Protein AF-A0AAV2ASC8-F1 (afdb_monomer_lite)

Foldseek 3Di:
DCPLVPDDPVLLQVLLVVQPVDGDPPDDSVVSVVSQVPGPPNDPVVSNVSSVVSVVVVVVVVVVVVVVVVVVVVVVVVVVVVVVVVVVVVVVVVVVVVVVVVVVVVVVVCPDDDPPPPDDDDDDDDDPDDDPDPPVVVVVVVCLVPDPVNVVPDDDPDDPDDDDDDPPPDDDDDDDDDDDDDDDDDDDDDDDDDDDDDDDDDDDDDDDDDDDDDDDDDDDDDDDDDDDDDDDDDD

Structure (mmCIF, N/CA/C/O backbone):
data_AF-A0AAV2ASC8-F1
#
_entry.id   AF-A0AAV2ASC8-F1
#
loop_
_atom_site.group_PDB
_atom_site.id
_atom_site.type_symbol
_atom_site.label_atom_id
_atom_site.label_alt_id
_atom_site.label_comp_id
_atom_site.label_asym_id
_atom_site.label_entity_id
_atom_site.label_seq_id
_atom_site.pdbx_PDB_ins_code
_atom_site.Cartn_x
_atom_site.Cartn_y
_atom_site.Cartn_z
_atom_site.occupancy
_atom_site.B_iso_or_equiv
_atom_site.auth_seq_id
_atom_site.auth_comp_id
_atom_site.auth_asym_id
_atom_site.auth_atom_id
_atom_site.pdbx_PDB_model_num
ATOM 1 N N . MET A 1 1 ? -15.780 0.301 36.389 1.00 59.78 1 MET A N 1
ATOM 2 C CA . MET A 1 1 ? -15.608 -0.335 35.063 1.00 59.78 1 MET A CA 1
ATOM 3 C C . MET A 1 1 ? -14.970 0.643 34.076 1.00 59.78 1 MET A C 1
ATOM 5 O O . MET A 1 1 ? -15.677 1.370 33.390 1.00 59.78 1 MET A O 1
ATOM 9 N N . ALA A 1 2 ? -13.636 0.741 34.050 1.00 73.81 2 ALA A N 1
ATOM 10 C CA . ALA A 1 2 ? -12.928 1.762 33.261 1.00 73.81 2 ALA A CA 1
ATOM 11 C C . ALA A 1 2 ? -12.687 1.370 31.786 1.00 73.81 2 ALA A C 1
ATOM 13 O O . ALA A 1 2 ? -12.528 2.253 30.944 1.00 73.81 2 ALA A O 1
ATOM 14 N N . PHE A 1 3 ? -12.674 0.072 31.458 1.00 84.62 3 PHE A N 1
ATOM 15 C CA . PHE A 1 3 ? -12.220 -0.413 30.147 1.00 84.62 3 PHE A CA 1
ATOM 16 C C . PHE A 1 3 ? -13.245 -0.177 29.023 1.00 84.62 3 PHE A C 1
ATOM 18 O O . PHE A 1 3 ? -12.888 0.414 28.008 1.00 84.62 3 PHE A O 1
ATOM 25 N N . LEU A 1 4 ? -14.539 -0.449 29.253 1.00 86.56 4 LEU A N 1
ATOM 26 C CA . LEU A 1 4 ? -15.620 -0.117 28.303 1.00 86.56 4 LEU A CA 1
ATOM 27 C C . LEU A 1 4 ? -15.710 1.393 28.004 1.00 86.56 4 LEU A C 1
ATOM 29 O O . LEU A 1 4 ? -16.316 1.819 27.022 1.00 86.56 4 LEU A O 1
ATOM 33 N N . GLY A 1 5 ? -15.146 2.239 28.872 1.00 85.50 5 GLY A N 1
ATOM 34 C CA . GLY A 1 5 ? -15.090 3.689 28.699 1.00 85.50 5 GLY A CA 1
ATOM 35 C C . GLY A 1 5 ? -14.264 4.140 27.492 1.00 85.50 5 GLY A C 1
ATOM 36 O O . GLY A 1 5 ? -14.612 5.152 26.891 1.00 85.50 5 GLY A O 1
ATOM 37 N N . ARG A 1 6 ? -13.207 3.394 27.143 1.00 88.25 6 ARG A N 1
ATOM 38 C CA . ARG A 1 6 ? -12.214 3.769 26.118 1.00 88.25 6 ARG A CA 1
ATOM 39 C C . ARG A 1 6 ? -12.449 3.099 24.760 1.00 88.25 6 ARG A C 1
ATOM 41 O O . ARG A 1 6 ? -11.879 3.536 23.766 1.00 88.25 6 ARG A O 1
ATOM 48 N N . SER A 1 7 ? -13.274 2.058 24.720 1.00 89.50 7 SER A N 1
ATOM 49 C CA . SER A 1 7 ? -13.564 1.276 23.517 1.00 89.50 7 SER A CA 1
ATOM 50 C C . SER A 1 7 ? -14.381 2.066 22.492 1.00 89.50 7 SER A C 1
ATOM 52 O O . SER A 1 7 ? -15.256 2.861 22.854 1.00 89.50 7 SER A O 1
ATOM 54 N N . LYS A 1 8 ? -14.135 1.828 21.198 1.00 92.12 8 LYS A N 1
ATOM 55 C CA . LYS A 1 8 ? -14.919 2.449 20.119 1.00 92.12 8 LYS A CA 1
ATOM 56 C C . LYS A 1 8 ? -16.306 1.802 20.031 1.00 92.12 8 LYS A C 1
ATOM 58 O O . LYS A 1 8 ? -16.504 0.668 20.457 1.00 92.12 8 LYS A O 1
ATOM 63 N N . LYS A 1 9 ? -17.272 2.518 19.437 1.00 91.94 9 LYS A N 1
ATOM 64 C CA . LYS A 1 9 ? -18.652 2.021 19.259 1.00 91.94 9 LYS A CA 1
ATOM 65 C C . LYS A 1 9 ? -18.684 0.678 18.520 1.00 91.94 9 LYS A C 1
ATOM 67 O O . LYS A 1 9 ? -19.443 -0.186 18.924 1.00 91.94 9 LYS A O 1
ATOM 72 N N . VAL A 1 10 ? -17.860 0.527 17.480 1.00 90.56 10 VAL A N 1
ATOM 73 C CA . VAL A 1 10 ? -17.776 -0.701 16.670 1.00 90.56 10 VAL A CA 1
ATOM 74 C C . VAL A 1 10 ? -17.336 -1.890 17.528 1.00 90.56 10 VAL A C 1
ATOM 76 O O . VAL A 1 10 ? -17.996 -2.917 17.520 1.00 90.56 10 VAL A O 1
ATOM 79 N N . ASP A 1 11 ? -16.305 -1.704 18.356 1.00 92.56 11 ASP A N 1
ATOM 80 C CA . ASP A 1 11 ? -15.755 -2.766 19.211 1.00 92.56 11 ASP A CA 1
ATOM 81 C C . ASP A 1 11 ? -16.766 -3.188 20.291 1.00 92.56 11 ASP A C 1
ATOM 83 O O . ASP A 1 11 ? -16.940 -4.368 20.567 1.00 92.56 11 ASP A O 1
ATOM 87 N N . LEU A 1 12 ? -17.492 -2.221 20.867 1.00 91.31 12 LEU A N 1
ATOM 88 C CA . LEU A 1 12 ? -18.576 -2.491 21.820 1.00 91.31 12 LEU A CA 1
ATOM 89 C C . LEU A 1 12 ? -19.794 -3.150 21.171 1.00 91.31 12 LEU A C 1
ATOM 91 O O . LEU A 1 12 ? -20.559 -3.811 21.865 1.00 91.31 12 LEU A O 1
ATOM 95 N N . GLN A 1 13 ? -20.007 -2.917 19.878 1.00 91.88 13 GLN A N 1
ATOM 96 C CA . GLN A 1 13 ? -21.097 -3.531 19.141 1.00 91.88 13 GLN A CA 1
ATOM 97 C C . GLN A 1 13 ? -20.790 -5.008 18.883 1.00 91.88 13 GLN A C 1
ATOM 99 O O . GLN A 1 13 ? -21.611 -5.834 19.255 1.00 91.88 13 GLN A O 1
ATOM 104 N N . CYS A 1 14 ? -19.593 -5.331 18.382 1.00 91.06 14 CYS A N 1
ATOM 105 C CA . CYS A 1 14 ? -19.134 -6.716 18.239 1.00 91.06 14 CYS A CA 1
ATOM 106 C C . CYS A 1 14 ? -19.129 -7.444 19.588 1.00 91.06 14 CYS A C 1
ATOM 108 O O . CYS A 1 14 ? -19.665 -8.535 19.706 1.00 91.06 14 CYS A O 1
ATOM 110 N N . LEU A 1 15 ? -18.626 -6.799 20.646 1.00 90.62 15 LEU A N 1
ATOM 111 C CA . LEU A 1 15 ? -18.631 -7.386 21.987 1.00 90.62 15 LEU A CA 1
ATOM 112 C C . LEU A 1 15 ? -20.051 -7.688 22.490 1.00 90.62 15 LEU A C 1
ATOM 114 O O . LEU A 1 15 ? -20.283 -8.694 23.150 1.00 90.62 15 LEU A O 1
ATOM 118 N N . ALA A 1 16 ? -21.007 -6.802 22.211 1.00 89.88 16 ALA A N 1
ATOM 119 C CA . ALA A 1 16 ? -22.391 -7.029 22.588 1.00 89.88 16 ALA A CA 1
ATOM 120 C C . ALA A 1 16 ? -23.054 -8.108 21.716 1.00 89.88 16 ALA A C 1
ATOM 122 O O . ALA A 1 16 ? -23.915 -8.802 22.233 1.00 89.88 16 ALA A O 1
ATOM 123 N N . GLU A 1 17 ? -22.679 -8.240 20.439 1.00 89.81 17 GLU A N 1
ATOM 124 C CA . GLU A 1 17 ? -23.168 -9.291 19.531 1.00 89.81 17 GLU A CA 1
ATOM 125 C C . GLU A 1 17 ? -22.722 -10.683 20.006 1.00 89.81 17 GLU A C 1
ATOM 127 O O . GLU A 1 17 ? -23.531 -11.605 19.998 1.00 89.81 17 GLU A O 1
ATOM 132 N N . GLU A 1 18 ? -21.490 -10.805 20.509 1.00 87.25 18 GLU A N 1
ATOM 133 C CA . GLU A 1 18 ? -20.951 -12.052 21.075 1.00 87.25 18 GLU A CA 1
ATOM 134 C C . GLU A 1 18 ? -21.572 -12.418 22.438 1.00 87.25 18 GLU A C 1
ATOM 136 O O . GLU A 1 18 ? -21.769 -13.590 22.738 1.00 87.25 18 GLU A O 1
ATOM 141 N N . LEU A 1 19 ? -21.894 -11.425 23.280 1.00 84.62 19 LEU A N 1
ATOM 142 C CA . LEU A 1 19 ? -22.408 -11.654 24.643 1.00 84.62 19 LEU A CA 1
ATOM 143 C C . LEU A 1 19 ? -23.940 -11.648 24.754 1.00 84.62 19 LEU A C 1
ATOM 145 O O . LEU A 1 19 ? -24.490 -12.112 25.754 1.00 84.62 19 LEU A O 1
ATOM 149 N N . VAL A 1 20 ? -24.640 -10.999 23.818 1.00 76.69 20 VAL A N 1
ATOM 150 C CA . VAL A 1 20 ? -26.082 -10.730 23.894 1.00 76.69 20 VAL A CA 1
ATOM 151 C C . VAL A 1 20 ? -26.698 -10.748 22.493 1.00 76.69 20 VAL A C 1
ATOM 153 O O . VAL A 1 20 ? -26.551 -9.819 21.709 1.00 76.69 20 VAL A O 1
ATOM 156 N N . GLU A 1 21 ? -27.554 -11.727 22.226 1.00 69.44 21 GLU A N 1
ATOM 157 C CA . GLU A 1 21 ? -28.158 -12.001 20.907 1.00 69.44 21 GLU A CA 1
ATOM 158 C C . GLU A 1 21 ? -29.124 -10.910 20.363 1.00 69.44 21 GLU A C 1
ATOM 160 O O . GLU A 1 21 ? -29.746 -11.068 19.317 1.00 69.44 21 GLU A O 1
ATOM 165 N N . THR A 1 22 ? -29.285 -9.771 21.053 1.00 73.56 22 THR A N 1
ATOM 166 C CA . THR A 1 22 ? -30.244 -8.701 20.696 1.00 73.56 22 THR A CA 1
ATOM 167 C C . THR A 1 22 ? -29.584 -7.335 20.471 1.00 73.56 22 THR A C 1
ATOM 169 O O . THR A 1 22 ? -30.037 -6.316 21.009 1.00 73.56 22 THR A O 1
ATOM 172 N N . VAL A 1 23 ? -28.506 -7.269 19.692 1.00 79.50 23 VAL A N 1
ATOM 173 C CA . VAL A 1 23 ? -27.862 -5.992 19.335 1.00 79.50 23 VAL A CA 1
ATOM 174 C C . VAL A 1 23 ? -28.415 -5.443 18.025 1.00 79.50 23 VAL A C 1
ATOM 176 O O . VAL A 1 23 ? -28.487 -6.139 17.019 1.00 79.50 23 VAL A O 1
ATOM 179 N N . THR A 1 24 ? -28.796 -4.164 18.026 1.00 81.44 24 THR A N 1
ATOM 180 C CA . THR A 1 24 ? -29.108 -3.422 16.797 1.00 81.44 24 THR A CA 1
ATOM 181 C C . THR A 1 24 ? -28.010 -2.395 16.510 1.00 81.44 24 THR A C 1
ATOM 183 O O . THR A 1 24 ? -27.463 -1.768 17.420 1.00 81.44 24 THR A O 1
ATOM 186 N N . LYS A 1 25 ? -27.680 -2.190 15.228 1.00 83.19 25 LYS A N 1
ATOM 187 C CA . LYS A 1 25 ? -26.568 -1.323 14.773 1.00 83.19 25 LYS A CA 1
ATOM 188 C C . LYS A 1 25 ? -26.697 0.146 15.221 1.00 83.19 25 LYS A C 1
ATOM 190 O O . LYS A 1 25 ? -25.709 0.873 15.395 1.00 83.19 25 LYS A O 1
ATOM 195 N N . ASP A 1 26 ? -27.927 0.573 15.483 1.00 85.50 26 ASP A N 1
ATOM 196 C CA . ASP A 1 26 ? -28.264 1.950 15.845 1.00 85.50 26 ASP A CA 1
ATOM 197 C C . ASP A 1 26 ? -28.226 2.213 17.358 1.00 85.50 26 ASP A C 1
ATOM 199 O O . ASP A 1 26 ? -28.389 3.358 17.788 1.00 85.50 26 ASP A O 1
ATOM 203 N N . MET A 1 27 ? -27.956 1.192 18.182 1.00 87.19 27 MET A N 1
ATOM 204 C CA . MET A 1 27 ? -27.865 1.360 19.632 1.00 87.19 27 MET A CA 1
ATOM 205 C C . MET A 1 27 ? -26.798 2.384 20.018 1.00 87.19 27 MET A C 1
ATOM 207 O O . MET A 1 27 ? -25.704 2.463 19.444 1.00 87.19 27 MET A O 1
ATOM 211 N N . LYS A 1 28 ? -27.115 3.194 21.031 1.00 91.75 28 LYS A N 1
ATOM 212 C CA . LYS A 1 28 ? -26.156 4.142 21.596 1.00 91.75 28 LYS A CA 1
ATOM 213 C C . LYS A 1 28 ? -25.123 3.379 22.417 1.00 91.75 28 LYS A C 1
ATOM 215 O O . LYS A 1 28 ? -25.427 2.372 23.048 1.00 91.75 28 LYS A O 1
ATOM 220 N N . VAL A 1 29 ? -23.913 3.928 22.498 1.00 90.88 29 VAL A N 1
ATOM 221 C CA . VAL A 1 29 ? -22.805 3.375 23.300 1.00 90.88 29 VAL A CA 1
ATOM 222 C C . VAL A 1 29 ? -23.217 3.112 24.755 1.00 90.88 29 VAL A C 1
ATOM 224 O O . VAL A 1 29 ? -22.779 2.140 25.359 1.00 90.88 29 VAL A O 1
ATOM 227 N N . VAL A 1 30 ? -24.076 3.964 25.321 1.00 90.50 30 VAL A N 1
ATOM 228 C CA . VAL A 1 30 ? -24.596 3.796 26.686 1.00 90.50 30 VAL A CA 1
ATOM 229 C C . VAL A 1 30 ? -25.494 2.562 26.802 1.00 90.50 30 VAL A C 1
ATOM 231 O O . VAL A 1 30 ? -25.386 1.827 27.780 1.00 90.50 30 VAL A O 1
ATOM 234 N N . ASP A 1 31 ? -26.347 2.318 25.809 1.00 89.81 31 ASP A N 1
ATOM 235 C CA . ASP A 1 31 ? -27.285 1.194 25.814 1.00 89.81 31 ASP A CA 1
ATOM 236 C C . ASP A 1 31 ? -26.552 -0.130 25.571 1.00 89.81 31 ASP A C 1
ATOM 238 O O . ASP A 1 31 ? -26.833 -1.112 26.255 1.00 89.81 31 ASP A O 1
ATOM 242 N N . LEU A 1 32 ? -25.533 -0.129 24.700 1.00 89.94 32 LEU A N 1
ATOM 243 C CA . LEU A 1 32 ? -24.623 -1.265 24.505 1.00 89.94 32 LEU A CA 1
ATOM 244 C C . LEU A 1 32 ? -23.921 -1.647 25.814 1.00 89.94 32 LEU A C 1
ATOM 246 O O . LEU A 1 32 ? -23.955 -2.802 26.227 1.00 89.94 32 LEU A O 1
ATOM 250 N N . LYS A 1 33 ? -23.361 -0.665 26.531 1.00 89.88 33 LYS A N 1
ATOM 251 C CA . LYS A 1 33 ? -22.713 -0.897 27.834 1.00 89.88 33 LYS A CA 1
ATOM 252 C C . LYS A 1 33 ? -23.673 -1.478 28.865 1.00 89.88 33 LYS A C 1
ATOM 254 O O . LYS A 1 33 ? -23.293 -2.381 29.600 1.00 89.88 33 LYS A O 1
ATOM 259 N N . LYS A 1 34 ? -24.907 -0.968 28.924 1.00 90.12 34 LYS A N 1
ATOM 260 C CA . LYS A 1 34 ? -25.935 -1.492 29.833 1.00 90.12 34 LYS A CA 1
ATOM 261 C C . LYS A 1 34 ? -26.303 -2.936 29.504 1.00 90.12 34 LYS A C 1
ATOM 263 O O . LYS A 1 34 ? -26.473 -3.715 30.430 1.00 90.12 34 LYS A O 1
ATOM 268 N N . LYS A 1 35 ? -26.405 -3.289 28.219 1.00 89.25 35 LYS A N 1
ATOM 269 C CA . LYS A 1 35 ? -26.677 -4.667 27.791 1.00 89.25 35 LYS A CA 1
ATOM 270 C C . LYS A 1 35 ? -25.546 -5.622 28.152 1.00 89.25 35 LYS A C 1
ATOM 272 O O . LYS A 1 35 ? -25.826 -6.666 28.719 1.00 89.25 35 LYS A O 1
ATOM 277 N N . ILE A 1 36 ? -24.298 -5.226 27.906 1.00 88.81 36 ILE A N 1
ATOM 278 C CA . ILE A 1 36 ? -23.115 -6.022 28.265 1.00 88.81 36 ILE A CA 1
ATOM 279 C C . ILE A 1 36 ? -23.086 -6.285 29.777 1.00 88.81 36 ILE A C 1
ATOM 281 O O . ILE A 1 36 ? -22.958 -7.425 30.201 1.00 88.81 36 ILE A O 1
ATOM 285 N N . LEU A 1 37 ? -23.278 -5.242 30.592 1.00 88.38 37 LEU A N 1
ATOM 286 C CA . LEU A 1 37 ? -23.293 -5.360 32.057 1.00 88.38 37 LEU A CA 1
ATOM 287 C C . LEU A 1 37 ? -24.522 -6.101 32.605 1.00 88.38 37 LEU A C 1
ATOM 289 O O . LEU A 1 37 ? -24.501 -6.556 33.743 1.00 88.38 37 LEU A O 1
ATOM 293 N N . GLY A 1 38 ? -25.607 -6.152 31.833 1.00 85.31 38 GLY A N 1
ATOM 294 C CA . GLY A 1 38 ? -26.838 -6.851 32.188 1.00 85.31 38 GLY A CA 1
ATOM 295 C C . GLY A 1 38 ? -26.873 -8.311 31.736 1.00 85.31 38 GLY A C 1
ATOM 296 O O . GLY A 1 38 ? -27.864 -8.981 32.019 1.00 85.31 38 GLY A O 1
ATOM 297 N N . SER A 1 39 ? -25.844 -8.791 31.025 1.00 85.06 39 SER A N 1
ATOM 298 C CA . SER A 1 39 ? -25.750 -10.191 30.608 1.00 85.06 39 SER A CA 1
ATOM 299 C C . SER A 1 39 ? -25.451 -11.090 31.807 1.00 85.06 39 SER A C 1
ATOM 301 O O . SER A 1 39 ? -24.660 -10.739 32.683 1.00 85.06 39 SER A O 1
ATOM 303 N N . THR A 1 40 ? -26.074 -12.266 31.843 1.00 83.56 40 THR A N 1
ATOM 304 C CA . THR A 1 40 ? -25.826 -13.287 32.872 1.00 83.56 40 THR A CA 1
ATOM 305 C C . THR A 1 40 ? -24.435 -13.907 32.763 1.00 83.56 40 THR A C 1
ATOM 307 O O . THR A 1 40 ? -23.949 -14.464 33.739 1.00 83.56 40 THR A O 1
ATOM 310 N N . GLU A 1 41 ? -23.798 -13.786 31.598 1.00 80.69 41 GLU A N 1
ATOM 311 C CA . GLU A 1 41 ? -22.460 -14.312 31.290 1.00 80.69 41 GLU A CA 1
ATOM 312 C C . GLU A 1 41 ? -21.359 -13.253 31.465 1.00 80.69 41 GLU A C 1
ATOM 314 O O . GLU A 1 41 ? -20.225 -13.428 31.025 1.00 80.69 41 GLU A O 1
ATOM 319 N N . TYR A 1 42 ? -21.679 -12.116 32.089 1.00 84.62 42 TYR A N 1
ATOM 320 C CA . TYR A 1 42 ? -20.707 -11.054 32.307 1.00 84.62 42 TYR A CA 1
ATOM 321 C C . TYR A 1 42 ? -19.673 -11.452 33.372 1.00 84.62 42 TYR A C 1
ATOM 323 O O . TYR A 1 42 ? -19.951 -11.434 34.572 1.00 84.62 42 TYR A O 1
ATOM 331 N N . GLU A 1 43 ? -18.448 -11.717 32.927 1.00 89.06 43 GLU A N 1
ATOM 332 C CA . GLU A 1 43 ? -17.259 -11.856 33.768 1.00 89.06 43 GLU A CA 1
ATOM 333 C C . GLU A 1 43 ? -16.201 -10.826 33.339 1.00 89.06 43 GLU A C 1
ATOM 335 O O . GLU A 1 43 ? -15.887 -10.698 32.157 1.00 89.06 43 GLU A O 1
ATOM 340 N N . GLU A 1 44 ? -15.667 -10.039 34.284 1.00 88.19 44 GLU A N 1
ATOM 341 C CA . GLU A 1 44 ? -14.801 -8.890 33.959 1.00 88.19 44 GLU A CA 1
ATOM 342 C C . GLU A 1 44 ? -13.555 -9.276 33.151 1.00 88.19 44 GLU A C 1
ATOM 344 O O . GLU A 1 44 ? -13.176 -8.543 32.236 1.00 88.19 44 GLU A O 1
ATOM 349 N N . GLU A 1 45 ? -12.920 -10.400 33.489 1.00 90.38 45 GLU A N 1
ATOM 350 C CA . GLU A 1 45 ? -11.709 -10.883 32.818 1.00 90.38 45 GLU A CA 1
ATOM 351 C C . GLU A 1 45 ? -12.033 -11.402 31.416 1.00 90.38 45 GLU A C 1
ATOM 353 O O . GLU A 1 45 ? -11.432 -10.940 30.447 1.00 90.38 45 GLU A O 1
ATOM 358 N N . PHE A 1 46 ? -13.070 -12.233 31.292 1.00 90.38 46 PHE A N 1
ATOM 359 C CA . PHE A 1 46 ? -13.541 -12.757 30.011 1.00 90.38 46 PHE A CA 1
ATOM 360 C C . PHE A 1 46 ? -13.928 -11.642 29.030 1.00 90.38 46 PHE A C 1
ATOM 362 O O . PHE A 1 46 ? -13.470 -11.610 27.890 1.00 90.38 46 PHE A O 1
ATOM 369 N N . VAL A 1 47 ? -14.722 -10.664 29.477 1.00 90.81 47 VAL A N 1
ATOM 370 C CA . VAL A 1 47 ? -15.173 -9.549 28.627 1.00 90.81 47 VAL A CA 1
ATOM 371 C C . VAL A 1 47 ? -14.002 -8.650 28.220 1.00 90.81 47 VAL A C 1
ATOM 373 O O . VAL A 1 47 ? -14.003 -8.077 27.128 1.00 90.81 47 VAL A O 1
ATOM 376 N N . LYS A 1 48 ? -12.994 -8.508 29.086 1.00 91.69 48 LYS A N 1
ATOM 377 C CA . LYS A 1 48 ? -11.783 -7.747 28.778 1.00 91.69 48 LYS A CA 1
ATOM 378 C C . LYS A 1 48 ? -10.919 -8.464 27.738 1.00 91.69 48 LYS A C 1
ATOM 380 O O . LYS A 1 48 ? -10.480 -7.798 26.804 1.00 91.69 48 LYS A O 1
ATOM 385 N N . GLU A 1 49 ? -10.717 -9.773 27.872 1.00 93.12 49 GLU A N 1
ATOM 386 C CA . GLU A 1 49 ? -9.985 -10.592 26.895 1.00 93.12 49 GLU A CA 1
ATOM 387 C C . GLU A 1 49 ? -10.698 -10.623 25.540 1.00 93.12 49 GLU A C 1
ATOM 389 O O . GLU A 1 49 ? -10.078 -10.372 24.508 1.00 93.12 49 GLU A O 1
ATOM 394 N N . LEU A 1 50 ? -12.018 -10.822 25.538 1.00 92.75 50 LEU A N 1
ATOM 395 C CA . LEU A 1 50 ? -12.825 -10.820 24.318 1.00 92.75 50 LEU A CA 1
ATOM 396 C C . LEU A 1 50 ? -12.747 -9.471 23.592 1.00 92.75 50 LEU A C 1
ATOM 398 O O . LEU A 1 50 ? -12.554 -9.410 22.378 1.00 92.75 50 LEU A O 1
ATOM 402 N N . LEU A 1 51 ? -12.827 -8.366 24.337 1.00 93.06 51 LEU A N 1
ATOM 403 C CA . LEU A 1 51 ? -12.660 -7.029 23.776 1.00 93.06 51 LEU A CA 1
ATOM 404 C C . LEU A 1 51 ? -11.246 -6.805 23.218 1.00 93.06 51 LEU A C 1
ATOM 406 O O . LEU A 1 51 ? -11.100 -6.129 22.200 1.00 93.06 51 LEU A O 1
ATOM 410 N N . GLU A 1 52 ? -10.212 -7.331 23.872 1.00 94.06 52 GLU A N 1
ATOM 411 C CA . GLU A 1 52 ? -8.830 -7.234 23.398 1.00 94.06 52 GLU A CA 1
ATOM 412 C C . GLU A 1 52 ? -8.635 -7.992 22.077 1.00 94.06 52 GLU A C 1
ATOM 414 O O . GLU A 1 52 ? -8.043 -7.441 21.149 1.00 94.06 52 GLU A O 1
ATOM 419 N N . ILE A 1 53 ? -9.222 -9.186 21.943 1.00 94.88 53 ILE A N 1
ATOM 420 C CA . ILE A 1 53 ? -9.230 -9.961 20.693 1.00 94.88 53 ILE A CA 1
ATOM 421 C C . ILE A 1 53 ? -9.912 -9.172 19.567 1.00 94.88 53 ILE A C 1
ATOM 423 O O . ILE A 1 53 ? -9.308 -8.981 18.513 1.00 94.88 53 ILE A O 1
ATOM 427 N N . ILE A 1 54 ? -11.114 -8.635 19.807 1.00 94.25 54 ILE A N 1
ATOM 428 C CA . ILE A 1 54 ? -11.869 -7.845 18.814 1.00 94.25 54 ILE A CA 1
ATOM 429 C C . ILE A 1 54 ? -11.071 -6.613 18.361 1.00 94.25 54 ILE A C 1
ATOM 431 O O . ILE A 1 54 ? -11.021 -6.279 17.173 1.00 94.25 54 ILE A O 1
ATOM 435 N N . VAL A 1 55 ? -10.443 -5.906 19.307 1.00 94.75 55 VAL A N 1
ATOM 436 C CA . VAL A 1 55 ? -9.632 -4.723 18.994 1.00 94.75 55 VAL A CA 1
ATOM 437 C C . VAL A 1 55 ? -8.411 -5.109 18.162 1.00 94.75 55 VAL A C 1
ATOM 439 O O . VAL A 1 55 ? -8.154 -4.445 17.153 1.00 94.75 55 VAL A O 1
ATOM 442 N N . ASN A 1 56 ? -7.700 -6.172 18.547 1.00 95.44 56 ASN A N 1
ATOM 443 C CA . ASN A 1 56 ? -6.521 -6.658 17.834 1.00 95.44 56 ASN A CA 1
ATOM 444 C C . ASN A 1 56 ? -6.872 -7.113 16.415 1.00 95.44 56 ASN A C 1
ATOM 446 O O . ASN A 1 56 ? -6.232 -6.666 15.467 1.00 95.44 56 ASN A O 1
ATOM 450 N N . GLU A 1 57 ? -7.925 -7.912 16.243 1.00 95.38 57 GLU A N 1
ATOM 451 C CA . GLU A 1 57 ? -8.364 -8.395 14.930 1.00 95.38 57 GLU A CA 1
ATOM 452 C C . GLU A 1 57 ? -8.699 -7.237 13.984 1.00 95.38 57 GLU A C 1
ATOM 454 O O . GLU A 1 57 ? -8.248 -7.202 12.836 1.00 95.38 57 GLU A O 1
ATOM 459 N N . ARG A 1 58 ? -9.423 -6.227 14.476 1.00 94.44 58 ARG A N 1
ATOM 460 C CA . ARG A 1 58 ? -9.731 -5.035 13.683 1.00 94.44 58 ARG A CA 1
ATOM 461 C C . ARG A 1 58 ? -8.471 -4.252 13.311 1.00 94.44 58 ARG A C 1
ATOM 463 O O . ARG A 1 58 ? -8.372 -3.737 12.198 1.00 94.44 58 ARG A O 1
ATOM 470 N N . GLU A 1 59 ? -7.532 -4.089 14.239 1.00 94.12 59 GLU A N 1
ATOM 471 C CA . GLU A 1 59 ? -6.275 -3.389 13.959 1.00 94.12 59 GLU A CA 1
ATOM 472 C C . GLU A 1 59 ? -5.401 -4.145 12.959 1.00 94.12 59 GLU A C 1
ATOM 474 O O . GLU A 1 59 ? -4.799 -3.523 12.082 1.00 94.12 59 GLU A O 1
ATOM 479 N N . GLU A 1 60 ? -5.354 -5.470 13.051 1.00 95.75 60 GLU A N 1
ATOM 480 C CA . GLU A 1 60 ? -4.679 -6.314 12.074 1.00 95.75 60 GLU A CA 1
ATOM 481 C C . GLU A 1 60 ? -5.344 -6.250 10.702 1.00 95.75 60 GLU A C 1
ATOM 483 O O . GLU A 1 60 ? -4.638 -6.144 9.702 1.00 95.75 60 GLU A O 1
ATOM 488 N N . GLU A 1 61 ? -6.674 -6.240 10.631 1.00 95.50 61 GLU A N 1
ATOM 489 C CA . GLU A 1 61 ? -7.381 -6.096 9.359 1.00 95.50 61 GLU A CA 1
ATOM 490 C C . GLU A 1 61 ? -7.084 -4.742 8.709 1.00 95.50 61 GLU A C 1
ATOM 492 O O . GLU A 1 61 ? -6.747 -4.681 7.529 1.00 95.50 61 GLU A O 1
ATOM 497 N N . ILE A 1 62 ? -7.092 -3.654 9.484 1.00 95.69 62 ILE A N 1
ATOM 498 C CA . ILE A 1 62 ? -6.696 -2.330 8.984 1.00 95.69 62 ILE A CA 1
ATOM 499 C C . ILE A 1 62 ? -5.244 -2.346 8.483 1.00 95.69 62 ILE A C 1
ATOM 501 O O . ILE A 1 62 ? -4.957 -1.790 7.423 1.00 95.69 62 ILE A O 1
ATOM 505 N N . LYS A 1 63 ? -4.320 -2.992 9.207 1.00 96.81 63 LYS A N 1
ATOM 506 C CA . LYS A 1 63 ? -2.921 -3.134 8.768 1.00 96.81 63 LYS A CA 1
ATOM 507 C C . LYS A 1 63 ? -2.816 -3.921 7.462 1.00 96.81 63 LYS A C 1
ATOM 509 O O . LYS A 1 63 ? -2.130 -3.458 6.556 1.00 96.81 63 LYS A O 1
ATOM 514 N N . ARG A 1 64 ? -3.521 -5.052 7.337 1.00 95.81 64 ARG A N 1
ATOM 515 C CA . ARG A 1 64 ? -3.560 -5.867 6.111 1.00 95.81 64 ARG A CA 1
ATOM 516 C C . ARG A 1 64 ? -4.101 -5.075 4.924 1.00 95.81 64 ARG A C 1
ATOM 518 O O . ARG A 1 64 ? -3.501 -5.108 3.853 1.00 95.81 64 ARG A O 1
ATOM 525 N N . GLN A 1 65 ? -5.190 -4.331 5.117 1.00 94.94 65 GLN A N 1
ATOM 526 C CA . GLN A 1 65 ? -5.768 -3.474 4.078 1.00 94.94 65 GLN A CA 1
ATOM 527 C C . GLN A 1 65 ? -4.792 -2.378 3.646 1.00 94.94 65 GLN A C 1
ATOM 529 O O . GLN A 1 65 ? -4.568 -2.194 2.452 1.00 94.94 65 GLN A O 1
ATOM 534 N N . ASN A 1 66 ? -4.153 -1.697 4.601 1.00 96.88 66 ASN A N 1
ATOM 535 C CA . ASN A 1 66 ? -3.169 -0.658 4.304 1.00 96.88 66 ASN A CA 1
ATOM 536 C C . ASN A 1 66 ? -1.932 -1.214 3.584 1.00 96.88 66 ASN A C 1
ATOM 538 O O . ASN A 1 66 ? -1.424 -0.578 2.666 1.00 96.88 66 ASN A O 1
ATOM 542 N N . GLU A 1 67 ? -1.447 -2.397 3.970 1.00 96.88 67 GLU A N 1
ATOM 543 C CA . GLU A 1 67 ? -0.310 -3.042 3.309 1.00 96.88 67 GLU A CA 1
ATOM 544 C C . GLU A 1 67 ? -0.657 -3.459 1.876 1.00 96.88 67 GLU A C 1
ATOM 546 O O . GLU A 1 67 ? 0.129 -3.239 0.954 1.00 96.88 67 GLU A O 1
ATOM 551 N N . LEU A 1 68 ? -1.846 -4.030 1.667 1.00 97.06 68 LEU A N 1
ATOM 552 C CA . LEU A 1 68 ? -2.323 -4.394 0.337 1.00 97.06 68 LEU A CA 1
ATOM 553 C C . LEU A 1 68 ? -2.484 -3.159 -0.553 1.00 97.06 68 LEU A C 1
ATOM 555 O O . LEU A 1 68 ? -2.103 -3.191 -1.722 1.00 97.06 68 LEU A O 1
ATOM 559 N N . GLU A 1 69 ? -3.011 -2.071 0.002 1.00 96.88 69 GLU A N 1
ATOM 560 C CA . GLU A 1 69 ? -3.165 -0.809 -0.711 1.00 96.88 69 GLU A CA 1
ATOM 561 C C . GLU A 1 69 ? -1.814 -0.179 -1.058 1.00 96.88 69 GLU A C 1
ATOM 563 O O . GLU A 1 69 ? -1.594 0.214 -2.200 1.00 96.88 69 GLU A O 1
ATOM 568 N N . SER A 1 70 ? -0.862 -0.187 -0.123 1.00 97.25 70 SER A N 1
ATOM 569 C CA . SER A 1 70 ? 0.504 0.275 -0.377 1.00 97.25 70 SER A CA 1
ATOM 570 C C . SER A 1 70 ? 1.185 -0.544 -1.478 1.00 97.25 70 SER A C 1
ATOM 572 O O . SER A 1 70 ? 1.814 0.031 -2.362 1.00 97.25 70 SER A O 1
ATOM 574 N N . LYS A 1 71 ? 1.028 -1.875 -1.474 1.00 97.75 71 LYS A N 1
ATOM 575 C CA . LYS A 1 71 ? 1.562 -2.750 -2.534 1.00 97.75 71 LYS A CA 1
ATOM 576 C C . LYS A 1 71 ? 0.896 -2.492 -3.883 1.00 97.75 71 LYS A C 1
ATOM 578 O O . LYS A 1 71 ? 1.560 -2.555 -4.912 1.00 97.75 71 LYS A O 1
ATOM 583 N N . ARG A 1 72 ? -0.412 -2.213 -3.903 1.00 95.88 72 ARG A N 1
ATOM 584 C CA . ARG A 1 72 ? -1.121 -1.838 -5.136 1.00 95.88 72 ARG A CA 1
ATOM 585 C C . ARG A 1 72 ? -0.568 -0.542 -5.717 1.00 95.88 72 ARG A C 1
ATOM 587 O O . ARG A 1 72 ? -0.245 -0.523 -6.900 1.00 95.88 72 ARG A O 1
ATOM 594 N N . GLN A 1 73 ? -0.391 0.479 -4.884 1.00 96.81 73 GLN A N 1
ATOM 595 C CA . GLN A 1 73 ? 0.169 1.765 -5.302 1.00 96.81 73 GLN A CA 1
ATOM 596 C C . GLN A 1 73 ? 1.610 1.634 -5.805 1.00 96.81 73 GLN A C 1
ATOM 598 O O . GLN A 1 73 ? 1.958 2.214 -6.830 1.00 96.81 73 GLN A O 1
ATOM 603 N N . GLU A 1 74 ? 2.442 0.839 -5.130 1.00 97.31 74 GLU A N 1
ATOM 604 C CA . GLU A 1 74 ? 3.822 0.587 -5.559 1.00 97.31 74 GLU A CA 1
ATOM 605 C C . GLU A 1 74 ? 3.875 -0.130 -6.915 1.00 97.31 74 GLU A C 1
ATOM 607 O O . GLU A 1 74 ? 4.583 0.314 -7.818 1.00 97.31 74 GLU A O 1
ATOM 612 N N . ASN A 1 75 ? 3.070 -1.180 -7.099 1.00 97.44 75 ASN A N 1
ATOM 613 C CA . ASN A 1 75 ? 2.990 -1.904 -8.369 1.00 97.44 75 ASN A CA 1
ATOM 614 C C . ASN A 1 75 ? 2.473 -1.018 -9.509 1.00 97.44 75 ASN A C 1
ATOM 616 O O . ASN A 1 75 ? 2.959 -1.110 -10.637 1.00 97.44 75 ASN A O 1
ATOM 620 N N . GLU A 1 76 ? 1.482 -0.168 -9.235 1.00 97.88 76 GLU A N 1
ATOM 621 C CA . GLU A 1 76 ? 0.949 0.778 -10.213 1.00 97.88 76 GLU A CA 1
ATOM 622 C C . GLU A 1 76 ? 2.008 1.807 -10.625 1.00 97.88 76 GLU A C 1
ATOM 624 O O . GLU A 1 76 ? 2.203 2.051 -11.819 1.00 97.88 76 GLU A O 1
ATOM 629 N N . PHE A 1 77 ? 2.747 2.342 -9.652 1.00 98.19 77 PHE A N 1
ATOM 630 C CA . PHE A 1 77 ? 3.852 3.261 -9.896 1.00 98.19 77 PHE A CA 1
ATOM 631 C C . PHE A 1 77 ? 4.980 2.607 -10.703 1.00 98.19 77 PHE A C 1
ATOM 633 O O . PHE A 1 77 ? 5.473 3.187 -11.672 1.00 98.19 77 PHE A O 1
ATOM 640 N N . GLU A 1 78 ? 5.377 1.382 -10.353 1.00 97.62 78 GLU A N 1
ATOM 641 C CA . GLU A 1 78 ? 6.415 0.651 -11.081 1.00 97.62 78 GLU A CA 1
ATOM 642 C C . GLU A 1 78 ? 5.984 0.340 -12.521 1.00 97.62 78 GLU A C 1
ATOM 644 O O . GLU A 1 78 ? 6.781 0.442 -13.459 1.00 97.62 78 GLU A O 1
ATOM 649 N N . LEU A 1 79 ? 4.712 -0.007 -12.721 1.00 97.88 79 LEU A N 1
ATOM 650 C CA . LEU A 1 79 ? 4.163 -0.268 -14.044 1.00 97.88 79 LEU A CA 1
ATOM 651 C C . LEU A 1 79 ? 4.131 1.000 -14.904 1.00 97.88 79 LEU A C 1
ATOM 653 O O . LEU A 1 79 ? 4.499 0.936 -16.076 1.00 97.88 79 LEU A O 1
ATOM 657 N N . GLU A 1 80 ? 3.729 2.143 -14.344 1.00 97.62 80 GLU A N 1
ATOM 658 C CA . GLU A 1 80 ? 3.781 3.435 -15.038 1.00 97.62 80 GLU A CA 1
ATOM 659 C C . GLU A 1 80 ? 5.215 3.809 -15.414 1.00 97.62 80 GLU A C 1
ATOM 661 O O . GLU A 1 80 ? 5.476 4.180 -16.557 1.00 97.62 80 GLU A O 1
ATOM 666 N N . LYS A 1 81 ? 6.174 3.611 -14.506 1.00 98.12 81 LYS A N 1
ATOM 667 C CA . LYS A 1 81 ? 7.589 3.841 -14.803 1.00 98.12 81 LYS A CA 1
ATOM 668 C C . LYS A 1 81 ? 8.069 2.989 -15.983 1.00 98.12 81 LYS A C 1
ATOM 670 O O . LYS A 1 81 ? 8.681 3.517 -16.909 1.00 98.12 81 LYS A O 1
ATOM 675 N N . LYS A 1 82 ? 7.734 1.693 -16.003 1.00 98.25 82 LYS A N 1
ATOM 676 C CA . LYS A 1 82 ? 8.057 0.803 -17.134 1.00 98.25 82 LYS A CA 1
ATOM 677 C C . LYS A 1 82 ? 7.376 1.239 -18.432 1.00 98.25 82 LYS A C 1
ATOM 679 O O . LYS A 1 82 ? 7.975 1.116 -19.497 1.00 98.25 82 LYS A O 1
ATOM 684 N N . ARG A 1 83 ? 6.138 1.746 -18.377 1.00 97.12 83 ARG A N 1
ATOM 685 C CA . ARG A 1 83 ? 5.456 2.298 -19.562 1.00 97.12 83 ARG A CA 1
ATOM 686 C C . ARG A 1 83 ? 6.213 3.492 -20.133 1.00 97.12 83 ARG A C 1
ATOM 688 O O . ARG A 1 83 ? 6.480 3.495 -21.330 1.00 97.12 83 ARG A O 1
ATOM 695 N N . GLN A 1 84 ? 6.605 4.440 -19.286 1.00 97.69 84 GLN A N 1
ATOM 696 C CA . GLN A 1 84 ? 7.360 5.623 -19.706 1.00 97.69 84 GLN A CA 1
ATOM 697 C C . GLN A 1 84 ? 8.733 5.259 -20.281 1.00 97.69 84 GLN A C 1
ATOM 699 O O . GLN A 1 84 ? 9.128 5.792 -21.314 1.00 97.69 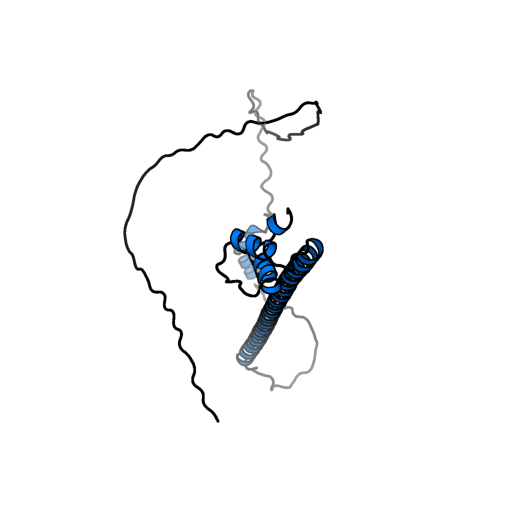84 GLN A O 1
ATOM 704 N N . GLU A 1 85 ? 9.450 4.323 -19.655 1.00 97.56 85 GLU A N 1
ATOM 705 C CA . GLU A 1 85 ? 10.739 3.837 -20.163 1.00 97.56 85 GLU A CA 1
ATOM 706 C C . GLU A 1 85 ? 10.594 3.181 -21.546 1.00 97.56 85 GLU A C 1
ATOM 708 O O . GLU A 1 85 ? 11.350 3.504 -22.465 1.00 97.56 85 GLU A O 1
ATOM 713 N N . ASN A 1 86 ? 9.585 2.324 -21.730 1.00 97.38 86 ASN A N 1
ATOM 714 C CA . ASN A 1 86 ? 9.304 1.688 -23.019 1.00 97.38 86 ASN A CA 1
ATOM 715 C C . ASN A 1 86 ? 8.893 2.703 -24.093 1.00 97.38 86 ASN A C 1
ATOM 717 O O . ASN A 1 86 ? 9.298 2.580 -25.249 1.00 97.38 86 ASN A O 1
ATOM 721 N N . GLU A 1 87 ? 8.087 3.701 -23.732 1.00 97.94 87 GLU A N 1
ATOM 722 C CA . GLU A 1 87 ? 7.681 4.770 -24.643 1.00 97.94 87 GLU A CA 1
ATOM 723 C C . GLU A 1 87 ? 8.882 5.611 -25.081 1.00 97.94 87 GLU A C 1
ATOM 725 O O . GLU A 1 87 ? 9.049 5.876 -26.273 1.00 97.94 87 GLU A O 1
ATOM 730 N N . PHE A 1 88 ? 9.759 5.959 -24.139 1.00 97.94 88 PHE A N 1
ATOM 731 C CA . PHE A 1 88 ? 10.996 6.675 -24.421 1.00 97.94 88 PHE A CA 1
ATOM 732 C C . PHE A 1 88 ? 11.934 5.868 -25.328 1.00 97.94 88 PHE A C 1
ATOM 734 O O . PHE A 1 88 ? 12.488 6.402 -26.291 1.00 97.94 88 PHE A O 1
ATOM 741 N N . GLU A 1 89 ? 12.096 4.568 -25.073 1.00 97.31 89 GLU A N 1
ATOM 742 C CA . GLU A 1 89 ? 12.916 3.702 -25.923 1.00 97.31 89 GLU A CA 1
ATOM 743 C C . GLU A 1 89 ? 12.328 3.571 -27.336 1.00 97.31 89 GLU A C 1
ATOM 745 O O . GLU A 1 89 ? 13.060 3.594 -28.331 1.00 97.31 89 GLU A O 1
ATOM 750 N N . LEU A 1 90 ? 11.003 3.466 -27.443 1.00 97.69 90 LEU A N 1
ATOM 751 C CA . LEU A 1 90 ? 10.315 3.410 -28.726 1.00 97.69 90 LEU A CA 1
ATOM 752 C C . LEU A 1 90 ? 10.469 4.723 -29.504 1.00 97.69 90 LEU A C 1
ATOM 754 O O . LEU A 1 90 ? 10.719 4.683 -30.707 1.00 97.69 90 LEU A O 1
ATOM 758 N N . GLU A 1 91 ? 10.366 5.871 -28.834 1.00 97.31 91 GLU A N 1
ATOM 759 C CA . GLU A 1 91 ? 10.611 7.188 -29.430 1.00 97.31 91 GLU A CA 1
ATOM 760 C C . GLU A 1 91 ? 12.050 7.317 -29.931 1.00 97.31 91 GLU A C 1
ATOM 762 O O . GLU A 1 91 ? 12.273 7.723 -31.069 1.00 97.31 91 GLU A O 1
ATOM 767 N N . LYS A 1 92 ? 13.031 6.870 -29.144 1.00 98.00 92 LYS A N 1
ATOM 768 C CA . LYS A 1 92 ? 14.430 6.846 -29.579 1.00 98.00 92 LYS A CA 1
ATOM 769 C C . LYS A 1 92 ? 14.613 6.019 -30.856 1.00 98.00 92 LYS A C 1
ATOM 771 O O . LYS A 1 92 ? 15.238 6.484 -31.806 1.00 98.00 92 LYS A O 1
ATOM 776 N N . LYS A 1 93 ? 14.019 4.822 -30.918 1.00 97.31 93 LYS A N 1
ATOM 777 C CA . LYS A 1 93 ? 14.051 3.981 -32.128 1.00 97.31 93 LYS A CA 1
ATOM 778 C C . LYS A 1 93 ? 13.338 4.641 -33.309 1.00 97.31 93 LYS A C 1
ATOM 780 O O . LYS A 1 93 ? 13.797 4.501 -34.439 1.00 97.31 93 LYS A O 1
ATOM 785 N N . ARG A 1 94 ? 12.230 5.360 -33.081 1.00 96.19 94 ARG A N 1
ATOM 786 C CA . ARG A 1 94 ? 11.556 6.139 -34.135 1.00 96.19 94 ARG A CA 1
ATOM 787 C C . ARG A 1 94 ? 12.481 7.207 -34.709 1.00 96.19 94 ARG A C 1
ATOM 789 O O . ARG A 1 94 ? 12.624 7.251 -35.925 1.00 96.19 94 ARG A O 1
ATOM 796 N N . GLN A 1 95 ? 13.149 7.983 -33.859 1.00 96.69 95 GLN A N 1
ATOM 797 C CA . GLN A 1 95 ? 14.092 9.022 -34.287 1.00 96.69 95 GLN A CA 1
ATOM 798 C C . GLN A 1 95 ? 15.287 8.440 -35.050 1.00 96.69 95 GLN A C 1
ATOM 800 O O . GLN A 1 95 ? 15.684 8.970 -36.086 1.00 96.69 95 GLN A O 1
ATOM 805 N N . GLU A 1 96 ? 15.844 7.321 -34.578 1.00 95.94 96 GLU A N 1
ATOM 806 C CA . GLU A 1 96 ? 16.921 6.613 -35.279 1.00 95.94 96 GLU A CA 1
ATOM 807 C C . GLU A 1 96 ? 16.467 6.126 -36.663 1.00 95.94 96 GLU A C 1
ATOM 809 O O . GLU A 1 96 ? 17.158 6.350 -37.658 1.00 95.94 96 GLU A O 1
ATOM 814 N N . ASN A 1 97 ? 15.286 5.510 -36.752 1.00 95.50 97 ASN A N 1
ATOM 815 C CA . ASN A 1 97 ? 14.724 5.053 -38.022 1.00 95.50 97 ASN A CA 1
ATOM 816 C C . ASN A 1 97 ? 14.426 6.218 -38.972 1.00 95.50 97 ASN A C 1
ATOM 818 O O . ASN A 1 97 ? 14.706 6.117 -40.163 1.00 95.50 97 ASN A O 1
ATOM 822 N N . GLU A 1 98 ? 13.889 7.325 -38.464 1.00 96.00 98 GLU A N 1
ATOM 823 C CA . GLU A 1 98 ? 13.636 8.535 -39.246 1.00 96.00 98 GLU A CA 1
ATOM 824 C C . GLU A 1 98 ? 14.937 9.116 -39.809 1.00 96.00 98 GLU A C 1
ATOM 826 O O . GLU A 1 98 ? 15.018 9.396 -41.005 1.00 96.00 98 GLU A O 1
ATOM 831 N N . PHE A 1 99 ? 15.990 9.201 -38.992 1.00 95.56 99 PHE A N 1
ATOM 832 C CA . PHE A 1 99 ? 17.311 9.636 -39.443 1.00 95.56 99 PHE A CA 1
ATOM 833 C C . PHE A 1 99 ? 17.877 8.725 -40.542 1.00 95.56 99 PHE A C 1
ATOM 835 O O . PHE A 1 99 ? 18.411 9.207 -41.544 1.00 95.56 99 PHE A O 1
ATOM 842 N N . VAL A 1 100 ? 17.743 7.403 -40.389 1.00 95.12 100 VAL A N 1
ATOM 843 C CA . VAL A 1 100 ? 18.176 6.432 -41.407 1.00 95.12 100 VAL A CA 1
ATOM 844 C C . VAL A 1 100 ? 17.379 6.597 -42.703 1.00 95.12 100 VAL A C 1
ATOM 846 O O . VAL A 1 100 ? 17.967 6.578 -43.785 1.00 95.12 100 VAL A O 1
ATOM 849 N N . LEU A 1 101 ? 16.062 6.793 -42.617 1.00 93.38 101 LEU A N 1
ATOM 850 C CA . LEU A 1 101 ? 15.210 7.026 -43.783 1.00 93.38 101 LEU A CA 1
ATOM 851 C C . LEU A 1 101 ? 15.565 8.331 -44.500 1.00 93.38 101 LEU A C 1
ATOM 853 O O . LEU A 1 101 ? 15.630 8.346 -45.729 1.00 93.38 101 LEU A O 1
ATOM 857 N N . GLU A 1 102 ? 15.835 9.406 -43.763 1.00 92.50 102 GLU A N 1
ATOM 858 C CA . GLU A 1 102 ? 16.234 10.683 -44.354 1.00 92.50 102 GLU A CA 1
ATOM 859 C C . GLU A 1 102 ? 17.611 10.579 -45.020 1.00 92.50 102 GLU A C 1
ATOM 861 O O . GLU A 1 102 ? 17.799 11.057 -46.139 1.00 92.50 102 GLU A O 1
ATOM 866 N N . LYS A 1 103 ? 18.553 9.851 -44.408 1.00 92.62 103 LYS A N 1
ATOM 867 C CA . LYS A 1 103 ? 19.840 9.532 -45.038 1.00 92.62 103 LYS A CA 1
ATOM 868 C C . LYS A 1 103 ? 19.649 8.788 -46.365 1.00 92.62 103 LYS A C 1
ATOM 870 O O . LYS A 1 103 ? 20.232 9.190 -47.370 1.00 92.62 103 LYS A O 1
ATOM 875 N N . LEU A 1 104 ? 18.809 7.752 -46.391 1.00 89.88 104 LEU A N 1
ATOM 876 C CA . LEU A 1 104 ? 18.503 6.999 -47.614 1.00 89.88 104 LEU A CA 1
ATOM 877 C C . LEU A 1 104 ? 17.799 7.863 -48.669 1.00 89.88 104 LEU A C 1
ATOM 879 O O . LEU A 1 104 ? 18.085 7.734 -49.858 1.00 89.88 104 LEU A O 1
ATOM 883 N N . ARG A 1 105 ? 16.901 8.769 -48.261 1.00 89.44 105 ARG A N 1
ATOM 884 C CA . ARG A 1 105 ? 16.252 9.730 -49.167 1.00 89.44 105 ARG A CA 1
ATOM 885 C C . ARG A 1 105 ? 17.279 10.656 -49.815 1.00 89.44 105 ARG A C 1
ATOM 887 O O . ARG A 1 105 ? 17.225 10.859 -51.027 1.00 89.44 105 ARG A O 1
ATOM 894 N N . ILE A 1 106 ? 18.210 11.195 -49.030 1.00 86.38 106 ILE A N 1
ATOM 895 C CA . ILE A 1 106 ? 19.293 12.044 -49.533 1.00 86.38 106 ILE A CA 1
ATOM 896 C C . ILE A 1 106 ? 20.164 11.243 -50.508 1.00 86.38 106 ILE A C 1
ATOM 898 O O . ILE A 1 106 ? 20.385 11.699 -51.628 1.00 86.38 106 ILE A O 1
ATOM 902 N N . GLU A 1 107 ? 20.583 10.027 -50.150 1.00 82.38 107 GLU A N 1
ATOM 903 C CA . GLU A 1 10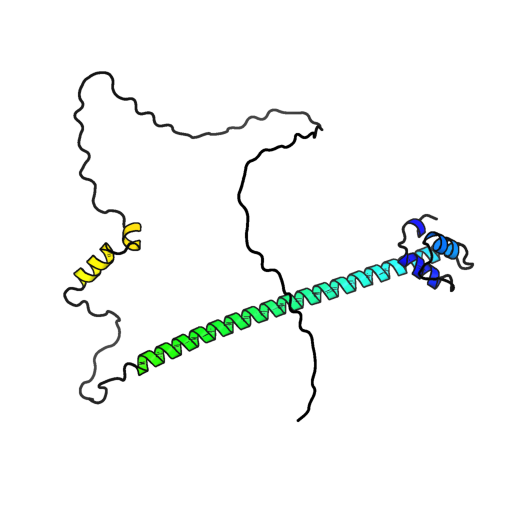7 ? 21.366 9.144 -51.030 1.00 82.38 107 GLU A CA 1
ATOM 904 C C . GLU A 1 107 ? 20.635 8.820 -52.346 1.00 82.38 107 GLU A C 1
ATOM 906 O O . GLU A 1 107 ? 21.249 8.836 -53.409 1.00 82.38 107 GLU A O 1
ATOM 911 N N . ALA A 1 108 ? 19.315 8.616 -52.312 1.00 79.25 108 ALA A N 1
ATOM 912 C CA . ALA A 1 108 ? 18.502 8.402 -53.510 1.00 79.25 108 ALA A CA 1
ATOM 913 C C . ALA A 1 108 ? 18.318 9.676 -54.359 1.00 79.25 108 ALA A C 1
ATOM 915 O O . ALA A 1 108 ? 18.146 9.585 -55.575 1.00 79.25 108 ALA A O 1
ATOM 916 N N . SER A 1 109 ? 18.358 10.862 -53.739 1.00 74.69 109 SER A N 1
ATOM 917 C CA . SER A 1 109 ? 18.270 12.158 -54.431 1.00 74.69 109 SER A CA 1
ATOM 918 C C . SER A 1 109 ? 19.552 12.540 -55.180 1.00 74.69 109 SER A C 1
ATOM 920 O O . SER A 1 109 ? 19.499 13.338 -56.117 1.00 74.69 109 SER A O 1
ATOM 922 N N . PHE A 1 110 ? 20.682 11.921 -54.822 1.00 61.50 110 PHE A N 1
ATOM 923 C CA . PHE A 1 110 ? 21.932 11.950 -55.576 1.00 61.50 110 PHE A CA 1
ATOM 924 C C . PHE A 1 110 ? 22.135 10.598 -56.277 1.00 61.50 110 PHE A C 1
ATOM 926 O O . PHE A 1 110 ? 23.012 9.832 -55.871 1.00 61.50 110 PHE A O 1
ATOM 933 N N . PRO A 1 111 ? 21.355 10.267 -57.328 1.00 59.81 111 PRO A N 1
ATOM 934 C CA . PRO A 1 111 ? 21.616 9.069 -58.108 1.00 59.81 111 PRO A CA 1
ATOM 935 C C . PRO A 1 111 ? 23.032 9.197 -58.650 1.00 59.81 111 PRO A C 1
ATOM 937 O O . PRO A 1 111 ? 23.311 10.098 -59.439 1.00 59.81 111 PRO A O 1
ATOM 940 N N . THR A 1 112 ? 23.931 8.337 -58.175 1.00 58.22 112 THR A N 1
ATOM 941 C CA . THR A 1 112 ? 25.325 8.255 -58.613 1.00 58.22 112 THR A CA 1
ATOM 942 C C . THR A 1 112 ? 25.412 8.450 -60.128 1.00 58.22 112 THR A C 1
ATOM 944 O O . THR A 1 112 ? 25.002 7.547 -60.867 1.00 58.22 112 THR A O 1
ATOM 947 N N . PRO A 1 113 ? 25.953 9.569 -60.641 1.00 53.91 113 PRO A N 1
ATOM 948 C CA . PRO A 1 113 ? 26.424 9.584 -62.003 1.00 53.91 113 PRO A CA 1
ATOM 949 C C . PRO A 1 113 ? 27.844 9.001 -61.971 1.00 53.91 113 PRO A C 1
ATOM 951 O O . PRO A 1 113 ? 28.689 9.465 -61.212 1.00 53.91 113 PRO A O 1
ATOM 954 N N . LEU A 1 114 ? 28.115 8.007 -62.823 1.00 48.03 114 LEU A N 1
ATOM 955 C CA . LEU A 1 114 ? 29.467 7.572 -63.226 1.00 48.03 114 LEU A CA 1
ATOM 956 C C . LEU A 1 114 ? 30.231 6.585 -62.312 1.00 48.03 114 LEU A C 1
ATOM 958 O O . LEU A 1 114 ? 31.400 6.796 -62.010 1.00 48.03 114 LEU A O 1
ATOM 962 N N . LEU A 1 115 ? 29.657 5.416 -62.009 1.00 45.16 115 LEU A N 1
ATOM 963 C CA . LEU A 1 115 ? 30.450 4.200 -61.721 1.00 45.16 115 LEU A CA 1
ATOM 964 C C . LEU A 1 115 ? 30.264 3.115 -62.799 1.00 45.16 115 LEU A C 1
ATOM 966 O O . LEU A 1 115 ? 30.139 1.932 -62.511 1.00 45.16 115 LEU A O 1
ATOM 970 N N . LEU A 1 116 ? 30.277 3.526 -64.072 1.00 47.84 116 LEU A N 1
ATOM 971 C CA . LEU A 1 116 ? 30.498 2.636 -65.224 1.00 47.84 116 LEU A CA 1
ATOM 972 C C . LEU A 1 116 ? 31.523 3.225 -66.206 1.00 47.84 116 LEU A C 1
ATOM 974 O O . LEU A 1 116 ? 31.367 3.142 -67.417 1.00 47.84 116 LEU A O 1
ATOM 978 N N . LEU A 1 117 ? 32.606 3.798 -65.685 1.00 46.53 117 LEU A N 1
ATOM 979 C CA . LEU A 1 117 ? 33.864 3.909 -66.424 1.00 46.53 117 LEU A CA 1
ATOM 980 C C . LEU A 1 117 ? 34.979 3.356 -65.537 1.00 46.53 117 LEU A C 1
ATOM 982 O O . LEU A 1 117 ? 35.761 4.072 -64.918 1.00 46.53 117 LEU A O 1
ATOM 986 N N . LEU A 1 118 ? 34.992 2.025 -65.456 1.00 45.72 118 LEU A N 1
ATOM 987 C CA . LEU A 1 118 ? 36.137 1.245 -65.015 1.00 45.72 118 LEU A CA 1
ATOM 988 C C . LEU A 1 118 ? 37.314 1.493 -65.968 1.00 45.72 118 LEU A C 1
ATOM 990 O O . LEU A 1 118 ? 37.433 0.806 -66.977 1.00 45.72 118 LEU A O 1
ATOM 994 N N . SER A 1 119 ? 38.202 2.431 -65.637 1.00 43.41 119 SER A N 1
ATOM 995 C CA . SER A 1 119 ? 39.605 2.373 -66.072 1.00 43.41 119 SER A CA 1
ATOM 996 C C . SER A 1 119 ? 40.506 3.337 -65.288 1.00 43.41 119 SER A C 1
ATOM 998 O O . SER A 1 119 ? 40.992 4.296 -65.866 1.00 43.41 119 SER A O 1
ATOM 1000 N N . THR A 1 120 ? 40.752 3.092 -63.996 1.00 44.06 120 THR A N 1
ATOM 1001 C CA . THR A 1 120 ? 42.049 3.381 -63.330 1.00 44.06 120 THR A CA 1
ATOM 1002 C C . THR A 1 120 ? 42.038 2.871 -61.877 1.00 44.06 120 THR A C 1
ATOM 1004 O O . THR A 1 120 ? 41.156 3.275 -61.120 1.00 44.06 120 THR A O 1
ATOM 1007 N N . PRO A 1 121 ? 42.998 2.021 -61.459 1.00 49.69 121 PRO A N 1
ATOM 1008 C CA . PRO A 1 121 ? 43.229 1.634 -60.060 1.00 49.69 121 PRO A CA 1
ATOM 1009 C C . PRO A 1 121 ? 44.412 2.458 -59.455 1.00 49.69 121 PRO A C 1
ATOM 1011 O O . PRO A 1 121 ? 44.967 3.304 -60.155 1.00 49.69 121 PRO A O 1
ATOM 1014 N N . PRO A 1 122 ? 44.907 2.201 -58.225 1.00 64.31 122 PRO A N 1
ATOM 1015 C CA . PRO A 1 122 ? 44.294 2.546 -56.936 1.00 64.31 122 PRO A CA 1
ATOM 1016 C C . PRO A 1 122 ? 45.298 3.237 -55.967 1.00 64.31 122 PRO A C 1
ATOM 1018 O O . PRO A 1 122 ? 46.353 2.691 -55.676 1.00 64.31 122 PRO A O 1
ATOM 1021 N N . TYR A 1 123 ? 44.969 4.391 -55.390 1.00 41.94 123 TYR A N 1
ATOM 1022 C CA . TYR A 1 123 ? 45.680 5.005 -54.245 1.00 41.94 123 TYR A CA 1
ATOM 1023 C C . TYR A 1 123 ? 44.659 5.925 -53.557 1.00 41.94 123 TYR A C 1
ATOM 1025 O O . TYR A 1 123 ? 43.957 6.632 -54.266 1.00 41.94 123 TYR A O 1
ATOM 1033 N N . LEU A 1 124 ? 44.446 6.058 -52.252 1.00 46.62 124 LEU A N 1
ATOM 1034 C CA . LEU A 1 124 ? 44.883 5.495 -50.970 1.00 46.62 124 LEU A CA 1
ATOM 1035 C C . LEU A 1 124 ? 43.780 5.950 -49.959 1.00 46.62 124 LEU A C 1
ATOM 1037 O O . LEU A 1 124 ? 42.995 6.843 -50.290 1.00 46.62 124 LEU A O 1
ATOM 1041 N N . PRO A 1 125 ? 43.673 5.361 -48.756 1.00 53.31 125 PRO A N 1
ATOM 1042 C CA . PRO A 1 125 ? 42.573 5.587 -47.815 1.00 53.31 125 PRO A CA 1
ATOM 1043 C C . PRO A 1 125 ? 42.762 6.834 -46.926 1.00 53.31 125 PRO A C 1
ATOM 1045 O O . PRO A 1 125 ? 43.889 7.248 -46.688 1.00 53.31 125 PRO A O 1
ATOM 1048 N N . PHE A 1 126 ? 41.642 7.321 -46.366 1.00 46.12 126 PHE A N 1
ATOM 1049 C CA . PHE A 1 126 ? 41.520 8.165 -45.160 1.00 46.12 126 PHE A CA 1
ATOM 1050 C C . PHE A 1 126 ? 42.205 9.550 -45.168 1.00 46.12 126 PHE A C 1
ATOM 1052 O O . PHE A 1 126 ? 43.387 9.665 -44.882 1.00 46.12 126 PHE A O 1
ATOM 1059 N N . ASP A 1 127 ? 41.424 10.617 -45.390 1.00 39.00 127 ASP A N 1
ATOM 1060 C CA . ASP A 1 127 ? 41.230 11.669 -44.373 1.00 39.00 127 ASP A CA 1
ATOM 1061 C C . ASP A 1 127 ? 40.182 12.705 -44.813 1.00 39.00 127 ASP A C 1
ATOM 1063 O O . ASP A 1 127 ? 40.199 13.242 -45.923 1.00 39.00 127 ASP A O 1
ATOM 1067 N N . GLN A 1 128 ? 39.241 12.990 -43.917 1.00 49.22 128 GLN A N 1
ATOM 1068 C CA . GLN A 1 128 ? 38.132 13.912 -44.130 1.00 49.22 128 GLN A CA 1
ATOM 1069 C C . GLN A 1 128 ? 38.595 15.362 -43.929 1.00 49.22 128 GLN A C 1
ATOM 1071 O O . GLN A 1 128 ? 38.299 15.995 -42.923 1.00 49.22 128 GLN A O 1
ATOM 1076 N N . HIS A 1 129 ? 39.311 15.912 -44.908 1.00 50.84 129 HIS A N 1
ATOM 1077 C CA . HIS A 1 129 ? 39.576 17.347 -45.007 1.00 50.84 129 HIS A CA 1
ATOM 1078 C C . HIS A 1 129 ? 39.060 17.866 -46.350 1.00 50.84 129 HIS A C 1
ATOM 1080 O O . HIS A 1 129 ? 39.732 17.788 -47.378 1.00 50.84 129 HIS A O 1
ATOM 1086 N N . HIS A 1 130 ? 37.835 18.401 -46.343 1.00 57.91 130 HIS A N 1
ATOM 1087 C CA . HIS A 1 130 ? 37.286 19.109 -47.495 1.00 57.91 130 HIS A CA 1
ATOM 1088 C C . HIS A 1 130 ? 38.199 20.289 -47.875 1.00 57.91 130 HIS A C 1
ATOM 1090 O O . HIS A 1 130 ? 38.521 21.158 -47.068 1.00 57.91 130 HIS A O 1
ATOM 1096 N N . VAL A 1 131 ? 38.609 20.258 -49.138 1.00 53.91 131 VAL A N 1
ATOM 1097 C CA . VAL A 1 131 ? 39.477 21.166 -49.893 1.00 53.91 131 VAL A CA 1
ATOM 1098 C C . VAL A 1 131 ? 39.379 22.644 -49.472 1.00 53.91 131 VAL A C 1
ATOM 1100 O O . VAL A 1 131 ? 38.353 23.296 -49.660 1.00 53.91 131 VAL A O 1
ATOM 1103 N N . TYR A 1 132 ? 40.492 23.219 -49.001 1.00 55.22 132 TYR A N 1
ATOM 1104 C CA . TYR A 1 132 ? 40.684 24.672 -48.956 1.00 55.22 132 TYR A CA 1
ATOM 1105 C C . TYR A 1 132 ? 40.802 25.209 -50.389 1.00 55.22 132 TYR A C 1
ATOM 1107 O O . TYR A 1 132 ? 41.869 25.158 -50.999 1.00 55.22 132 TYR A O 1
ATOM 1115 N N . THR A 1 133 ? 39.712 25.734 -50.941 1.00 67.25 133 THR A N 1
ATOM 1116 C CA . THR A 1 133 ? 39.729 26.426 -52.236 1.00 67.25 133 THR A CA 1
ATOM 1117 C C . THR A 1 133 ? 40.113 27.906 -52.076 1.00 67.25 133 THR A C 1
ATOM 1119 O O . THR A 1 133 ? 40.014 28.501 -50.994 1.00 67.25 133 THR A O 1
ATOM 1122 N N . TYR A 1 134 ? 40.607 28.521 -53.158 1.00 67.69 134 TYR A N 1
ATOM 1123 C CA . TYR A 1 134 ? 41.027 29.925 -53.168 1.00 67.69 134 TYR A CA 1
ATOM 1124 C C . TYR A 1 134 ? 39.848 30.849 -52.821 1.00 67.69 134 TYR A C 1
ATOM 1126 O O . TYR A 1 134 ? 38.787 30.770 -53.429 1.00 67.69 134 TYR A O 1
ATOM 1134 N N . GLY A 1 135 ? 40.032 31.732 -51.835 1.00 65.50 135 GLY A N 1
ATOM 1135 C CA . GLY A 1 135 ? 39.004 32.687 -51.396 1.00 65.50 135 GLY A CA 1
ATOM 1136 C C . GLY A 1 135 ? 38.207 32.282 -50.148 1.00 65.50 135 GLY A C 1
ATOM 1137 O O . GLY A 1 135 ? 37.623 33.162 -49.519 1.00 65.50 135 GLY A O 1
ATOM 1138 N N . MET A 1 136 ? 38.272 31.025 -49.691 1.00 75.94 136 MET A N 1
ATOM 1139 C CA . MET A 1 136 ? 37.553 30.559 -48.484 1.00 75.94 136 MET A CA 1
ATOM 1140 C C . MET A 1 136 ? 37.926 31.334 -47.211 1.00 75.94 136 MET A C 1
ATOM 1142 O O . MET A 1 136 ? 37.080 31.574 -46.354 1.00 75.94 136 MET A O 1
ATOM 1146 N N . ARG A 1 137 ? 39.170 31.826 -47.107 1.00 75.44 137 ARG A N 1
ATOM 1147 C CA . ARG A 1 137 ? 39.586 32.684 -45.983 1.00 75.44 137 ARG A CA 1
ATOM 1148 C C . ARG A 1 137 ? 38.764 33.970 -45.866 1.00 75.44 137 ARG A C 1
ATOM 1150 O O . ARG A 1 137 ? 38.553 34.421 -44.743 1.00 75.44 137 ARG A O 1
ATOM 1157 N N . LYS A 1 138 ? 38.305 34.556 -46.981 1.00 76.62 138 LYS A N 1
ATOM 1158 C CA . LYS A 1 138 ? 37.453 35.756 -46.941 1.00 76.62 138 LYS A CA 1
ATOM 1159 C C . LYS A 1 138 ? 36.068 35.415 -46.407 1.00 76.62 138 LYS A C 1
ATOM 1161 O O . LYS A 1 138 ? 35.651 36.018 -45.430 1.00 76.62 138 LYS A O 1
ATOM 1166 N N . PHE A 1 139 ? 35.445 34.368 -46.943 1.00 77.75 139 PHE A N 1
ATOM 1167 C CA . PHE A 1 139 ? 34.135 33.898 -46.487 1.00 77.75 139 PHE A CA 1
ATOM 1168 C C . PHE A 1 139 ? 34.114 33.548 -44.997 1.00 77.75 139 PHE A C 1
ATOM 1170 O O . PHE A 1 139 ? 33.234 34.001 -44.273 1.00 77.75 139 PHE A O 1
ATOM 1177 N N . ILE A 1 140 ? 35.120 32.813 -44.513 1.00 81.94 140 ILE A N 1
ATOM 1178 C CA . ILE A 1 140 ? 35.227 32.465 -43.089 1.00 81.94 140 ILE A CA 1
ATOM 1179 C C . ILE A 1 140 ? 35.433 33.725 -42.237 1.00 81.94 140 ILE A C 1
ATOM 1181 O O . ILE A 1 140 ? 34.815 33.869 -41.185 1.00 81.94 140 ILE A O 1
ATOM 1185 N N . SER A 1 141 ? 36.277 34.658 -42.688 1.00 80.31 141 SER A N 1
ATOM 1186 C CA . SER A 1 141 ? 36.520 35.906 -41.953 1.00 80.31 141 SER A CA 1
ATOM 1187 C C . SER A 1 141 ? 35.269 36.777 -41.866 1.00 80.31 141 SER A C 1
ATOM 1189 O O . SER A 1 141 ? 35.018 37.359 -40.815 1.00 80.31 141 SER A O 1
ATOM 1191 N N . ASP A 1 142 ? 34.495 36.868 -42.944 1.00 83.94 142 ASP A N 1
ATOM 1192 C CA . ASP A 1 142 ? 33.275 37.674 -42.996 1.00 83.94 142 ASP A CA 1
ATOM 1193 C C . ASP A 1 142 ? 32.152 37.030 -42.172 1.00 83.94 142 ASP A C 1
ATOM 1195 O O . ASP A 1 142 ? 31.472 37.722 -41.418 1.00 83.94 142 ASP A O 1
ATOM 1199 N N . TYR A 1 143 ? 32.030 35.700 -42.207 1.00 83.25 143 TYR A N 1
ATOM 1200 C CA . TYR A 1 143 ? 31.099 34.961 -41.354 1.00 83.25 143 TYR A CA 1
ATOM 1201 C C . TYR A 1 143 ? 31.391 35.171 -39.861 1.00 83.25 143 TYR A C 1
ATOM 1203 O O . TYR A 1 143 ? 30.500 35.519 -39.092 1.00 83.25 143 TYR A O 1
ATOM 1211 N N . VAL A 1 144 ? 32.654 35.029 -39.444 1.00 83.31 144 VAL A N 1
ATOM 1212 C CA . VAL A 1 144 ? 33.043 35.188 -38.032 1.00 83.31 144 VAL A CA 1
ATOM 1213 C C . VAL A 1 144 ? 32.874 36.633 -37.549 1.00 83.31 144 VAL A C 1
ATOM 1215 O O . VAL A 1 144 ? 32.555 36.841 -36.383 1.00 83.31 144 VAL A O 1
ATOM 1218 N N . LYS A 1 145 ? 33.070 37.634 -38.419 1.00 80.50 145 LYS A N 1
ATOM 1219 C CA . LYS A 1 145 ? 32.846 39.052 -38.081 1.00 80.50 145 LYS A CA 1
ATOM 1220 C C . LYS A 1 145 ? 31.368 39.404 -37.913 1.00 80.50 145 LYS A C 1
ATOM 1222 O O . LYS A 1 145 ? 31.065 40.287 -37.123 1.00 80.50 145 LYS A O 1
ATOM 1227 N N . ASN A 1 146 ? 30.483 38.730 -38.647 1.00 83.31 146 ASN A N 1
ATOM 1228 C CA . ASN A 1 146 ? 29.047 39.016 -38.654 1.00 83.31 146 ASN A CA 1
ATOM 1229 C C . ASN A 1 146 ? 28.239 38.106 -37.711 1.00 83.31 146 ASN A C 1
ATOM 1231 O O . ASN A 1 146 ? 27.023 38.237 -37.635 1.00 83.31 146 ASN A O 1
ATOM 1235 N N . CYS A 1 147 ? 28.884 37.168 -37.013 1.00 85.31 147 CYS A N 1
ATOM 1236 C CA . CYS A 1 147 ? 28.219 36.269 -36.075 1.00 85.31 147 CYS A CA 1
ATOM 1237 C C . CYS A 1 147 ? 28.072 36.922 -34.688 1.00 85.31 147 CYS A C 1
ATOM 1239 O O . CYS A 1 147 ? 29.067 37.253 -34.030 1.00 85.31 147 CYS A O 1
ATOM 1241 N N . ASP A 1 148 ? 26.828 37.058 -34.221 1.00 81.12 148 ASP A N 1
ATOM 1242 C CA . ASP A 1 148 ? 26.491 37.675 -32.930 1.00 81.12 148 ASP A CA 1
ATOM 1243 C C . ASP A 1 148 ? 27.018 36.875 -31.730 1.00 81.12 148 ASP A C 1
ATOM 1245 O O . ASP A 1 148 ? 27.469 37.451 -30.738 1.00 81.12 148 ASP A O 1
ATOM 1249 N N . GLU A 1 149 ? 27.026 35.543 -31.822 1.00 83.06 149 GLU A N 1
ATOM 1250 C CA . GLU A 1 149 ? 27.598 34.669 -30.791 1.00 83.06 149 GLU A CA 1
ATOM 1251 C C . GLU A 1 149 ? 29.118 34.813 -30.719 1.00 83.06 149 GLU A C 1
ATOM 1253 O O . GLU A 1 149 ? 29.676 35.039 -29.644 1.00 83.06 149 GLU A O 1
ATOM 1258 N N . CYS A 1 150 ? 29.807 34.770 -31.864 1.00 81.19 150 CYS A N 1
ATOM 1259 C CA . CYS A 1 150 ? 31.259 34.939 -31.903 1.00 81.19 150 CYS A CA 1
ATOM 1260 C C . CYS A 1 150 ? 31.692 36.316 -31.379 1.00 81.19 150 CYS A C 1
ATOM 1262 O O . CYS A 1 150 ? 32.714 36.413 -30.700 1.00 81.19 150 CYS A O 1
ATOM 1264 N N . SER A 1 151 ? 30.912 37.365 -31.647 1.00 77.50 151 SER A N 1
ATOM 1265 C CA . SER A 1 151 ? 31.200 38.729 -31.187 1.00 77.50 151 SER A CA 1
ATOM 1266 C C . SER A 1 151 ? 31.068 38.894 -29.671 1.00 77.50 151 SER A C 1
ATOM 1268 O O . SER A 1 151 ? 31.785 39.698 -29.081 1.00 77.50 151 SER A O 1
ATOM 1270 N N . ARG A 1 152 ? 30.190 38.119 -29.020 1.00 76.19 152 ARG A N 1
ATOM 1271 C CA . ARG A 1 152 ? 30.000 38.162 -27.560 1.00 76.19 152 ARG A CA 1
ATOM 1272 C C . ARG A 1 152 ? 31.121 37.474 -26.785 1.00 76.19 152 ARG A C 1
ATOM 1274 O O . ARG A 1 152 ? 31.471 37.933 -25.703 1.00 76.19 152 ARG A O 1
ATOM 1281 N N . TYR A 1 153 ? 31.676 36.387 -27.322 1.00 74.25 153 TYR A N 1
ATOM 1282 C CA . TYR A 1 153 ? 32.695 35.590 -26.628 1.00 74.25 153 TYR A CA 1
ATOM 1283 C C . TYR A 1 153 ? 34.136 35.962 -26.997 1.00 74.25 153 TYR A C 1
ATOM 1285 O O . TYR A 1 153 ? 35.063 35.673 -26.238 1.00 74.25 153 TYR A O 1
ATOM 1293 N N . LYS A 1 154 ? 34.361 36.602 -28.150 1.00 74.94 154 LYS A N 1
ATOM 1294 C CA . LYS A 1 154 ? 35.707 36.976 -28.586 1.00 74.94 154 LYS A CA 1
ATOM 1295 C C . LYS A 1 154 ? 36.165 38.252 -27.879 1.00 74.94 154 LYS A C 1
ATOM 1297 O O . LYS A 1 154 ? 35.702 39.346 -28.185 1.00 74.94 154 LYS A O 1
ATOM 1302 N N . ALA A 1 155 ? 37.116 38.112 -26.958 1.00 68.44 155 ALA A N 1
ATOM 1303 C CA . ALA A 1 155 ? 37.764 39.252 -26.319 1.00 68.44 155 ALA A CA 1
ATOM 1304 C C . ALA A 1 155 ? 38.446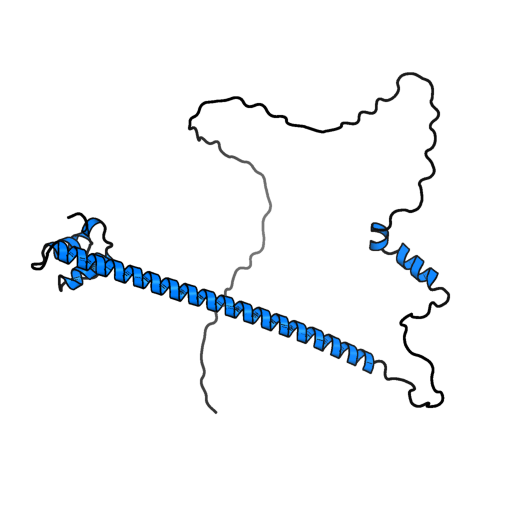 40.153 -27.365 1.00 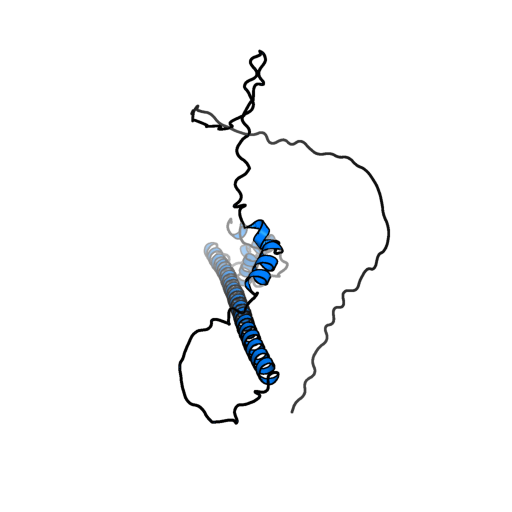68.44 155 ALA A C 1
ATOM 1306 O O . ALA A 1 155 ? 39.101 39.657 -28.287 1.00 68.44 155 ALA A O 1
ATOM 1307 N N . GLY A 1 156 ? 38.313 41.473 -27.215 1.00 71.81 156 GLY A N 1
ATOM 1308 C CA . GLY A 1 156 ? 38.997 42.438 -28.071 1.00 71.81 156 GLY A CA 1
ATOM 1309 C C . GLY A 1 156 ? 40.515 42.294 -27.947 1.00 71.81 156 GLY A C 1
ATOM 1310 O O . GLY A 1 156 ? 41.080 42.519 -26.884 1.00 71.81 156 GLY A O 1
ATOM 1311 N N . ASN A 1 157 ? 41.179 41.914 -29.037 1.00 68.69 157 ASN A N 1
ATOM 1312 C CA . ASN A 1 157 ? 42.634 41.714 -29.092 1.00 68.69 157 ASN A CA 1
ATOM 1313 C C . ASN A 1 157 ? 43.396 43.016 -29.388 1.00 68.69 157 ASN A C 1
ATOM 1315 O O . ASN A 1 157 ? 44.624 43.015 -29.451 1.00 68.69 157 ASN A O 1
ATOM 1319 N N . GLN A 1 158 ? 42.672 44.104 -29.668 1.00 71.69 158 GLN A N 1
ATOM 1320 C CA . GLN A 1 158 ? 43.270 45.412 -29.885 1.00 71.69 158 GLN A CA 1
ATOM 1321 C C . GLN A 1 158 ? 43.502 46.060 -28.530 1.00 71.69 158 GLN A C 1
ATOM 1323 O O . GLN A 1 158 ? 42.555 46.373 -27.809 1.00 71.69 158 GLN A O 1
ATOM 1328 N N . ASN A 1 159 ? 44.773 46.257 -28.193 1.00 72.06 159 ASN A N 1
ATOM 1329 C CA . ASN A 1 159 ? 45.120 47.059 -27.035 1.00 72.06 159 ASN A CA 1
ATOM 1330 C C . ASN A 1 159 ? 44.606 48.486 -27.270 1.00 72.06 159 ASN A C 1
ATOM 1332 O O . ASN A 1 159 ? 44.798 49.014 -28.372 1.00 72.06 159 ASN A O 1
ATOM 1336 N N . PRO A 1 160 ? 43.963 49.119 -26.275 1.00 71.75 160 PRO A N 1
ATOM 1337 C CA . PRO A 1 160 ? 43.602 50.520 -26.395 1.00 71.75 160 PRO A CA 1
ATOM 1338 C C . PRO A 1 160 ? 44.867 51.342 -26.661 1.00 71.75 160 PRO A C 1
ATOM 1340 O O . PRO A 1 160 ? 45.945 51.019 -26.152 1.00 71.75 160 PRO A O 1
ATOM 1343 N N . SER A 1 161 ? 44.736 52.400 -27.464 1.00 75.50 161 SER A N 1
ATOM 1344 C CA . SER A 1 161 ? 45.798 53.392 -27.641 1.00 75.50 161 SER A CA 1
ATOM 1345 C C . SER A 1 161 ? 46.316 53.803 -26.263 1.00 75.50 161 SER A C 1
ATOM 1347 O O . SER A 1 161 ? 45.514 54.076 -25.369 1.00 75.50 161 SER A O 1
ATOM 1349 N N . GLY A 1 162 ? 47.639 53.760 -26.079 1.00 73.88 162 GLY A N 1
ATOM 1350 C CA . GLY A 1 162 ? 48.274 53.933 -24.773 1.00 73.88 162 GLY A CA 1
ATOM 1351 C C . GLY A 1 162 ? 47.748 55.152 -24.011 1.00 73.88 162 GLY A C 1
ATOM 1352 O O . GLY A 1 162 ? 47.370 56.157 -24.612 1.00 73.88 162 GLY A O 1
ATOM 1353 N N . LEU A 1 163 ? 47.714 55.042 -22.681 1.00 75.62 163 LEU A N 1
ATOM 1354 C CA . LEU A 1 163 ? 47.199 56.079 -21.790 1.00 75.62 163 LEU A CA 1
ATOM 1355 C C . LEU A 1 163 ? 47.851 57.431 -22.120 1.00 75.62 163 LEU A C 1
ATOM 1357 O O . LEU A 1 163 ? 49.070 57.582 -22.006 1.00 75.62 163 LEU A O 1
ATOM 1361 N N . HIS A 1 164 ? 47.048 58.415 -22.528 1.00 65.38 164 HIS A N 1
ATOM 1362 C CA . HIS A 1 164 ? 47.542 59.776 -22.698 1.00 65.38 164 HIS A CA 1
ATOM 1363 C C . HIS A 1 164 ? 48.009 60.292 -21.337 1.00 65.38 164 HIS A C 1
ATOM 1365 O O . HIS A 1 164 ? 47.215 60.392 -20.401 1.00 65.38 164 HIS A O 1
ATOM 1371 N N . GLN A 1 165 ? 49.296 60.620 -21.222 1.00 69.44 165 GLN A N 1
ATOM 1372 C CA . GLN A 1 165 ? 49.802 61.303 -20.038 1.00 69.44 165 GLN A CA 1
ATOM 1373 C C . GLN A 1 165 ? 49.146 62.682 -19.974 1.00 69.44 165 GLN A C 1
ATOM 1375 O O . GLN A 1 165 ? 49.392 63.541 -20.821 1.00 69.44 165 GLN A O 1
ATOM 1380 N N . THR A 1 166 ? 48.290 62.892 -18.979 1.00 60.56 166 THR A N 1
ATOM 1381 C CA . THR A 1 166 ? 47.820 64.231 -18.638 1.00 60.56 166 THR A CA 1
ATOM 1382 C C . THR A 1 166 ? 48.999 64.987 -18.034 1.00 60.56 166 THR A C 1
ATOM 1384 O O . THR A 1 166 ? 49.585 64.487 -17.069 1.00 60.56 166 THR A O 1
ATOM 1387 N N . PRO A 1 167 ? 49.390 66.157 -18.568 1.00 64.62 167 PRO A N 1
ATOM 1388 C CA . PRO A 1 167 ? 50.426 66.950 -17.931 1.00 64.62 167 PRO A CA 1
ATOM 1389 C C . PRO A 1 167 ? 49.972 67.295 -16.512 1.00 64.62 167 PRO A C 1
ATOM 1391 O O . PRO A 1 167 ? 48.826 67.696 -16.300 1.00 64.62 167 PRO A O 1
ATOM 1394 N N . VAL A 1 168 ? 50.874 67.132 -15.545 1.00 61.91 168 VAL A N 1
ATOM 1395 C CA . VAL A 1 168 ? 50.653 67.595 -14.175 1.00 61.91 168 VAL A CA 1
ATOM 1396 C C . VAL A 1 168 ? 50.630 69.118 -14.234 1.00 61.91 168 VAL A C 1
ATOM 1398 O O . VAL A 1 168 ? 51.671 69.773 -14.258 1.00 61.91 168 VAL A O 1
ATOM 1401 N N . CYS A 1 169 ? 49.436 69.695 -14.344 1.00 56.75 169 CYS A N 1
ATOM 1402 C CA . CYS A 1 169 ? 49.269 71.120 -14.131 1.00 56.75 169 CYS A CA 1
ATOM 1403 C C . CYS A 1 169 ? 49.475 71.361 -12.638 1.00 56.75 169 CYS A C 1
ATOM 1405 O O . CYS A 1 169 ? 48.603 71.077 -11.819 1.00 56.75 169 CYS A O 1
ATOM 1407 N N . CYS A 1 170 ? 50.653 71.864 -12.282 1.00 53.78 170 CYS A N 1
ATOM 1408 C CA . CYS A 1 170 ? 50.894 72.453 -10.980 1.00 53.78 170 CYS A CA 1
ATOM 1409 C C . CYS A 1 170 ? 49.894 73.598 -10.773 1.00 53.78 170 CYS A C 1
ATOM 1411 O O . CYS A 1 170 ? 50.137 74.691 -11.281 1.00 53.78 170 CYS A O 1
ATOM 1413 N N . GLN A 1 171 ? 48.800 73.356 -10.042 1.00 52.50 171 GLN A N 1
ATOM 1414 C CA . GLN A 1 171 ? 48.156 74.341 -9.166 1.00 52.50 171 GLN A CA 1
ATOM 1415 C C . GLN A 1 171 ? 47.002 73.729 -8.353 1.00 52.50 171 GLN A C 1
ATOM 1417 O O . GLN A 1 171 ? 45.955 73.377 -8.882 1.00 52.50 171 GLN A O 1
ATOM 1422 N N . SER A 1 172 ? 47.262 73.631 -7.043 1.00 56.81 172 SER A N 1
ATOM 1423 C CA . SER A 1 172 ? 46.362 73.844 -5.897 1.00 56.81 172 SER A CA 1
ATOM 1424 C C . SER A 1 172 ? 44.852 73.658 -6.119 1.00 56.81 172 SER A C 1
ATOM 1426 O O . SER A 1 172 ? 44.235 74.442 -6.831 1.00 56.81 172 SER A O 1
ATOM 1428 N N . PHE A 1 173 ? 44.276 72.719 -5.353 1.00 59.19 173 PHE A N 1
ATOM 1429 C CA . PHE A 1 173 ? 42.888 72.210 -5.335 1.00 59.19 173 PHE A CA 1
ATOM 1430 C C . PHE A 1 173 ? 42.649 70.982 -6.227 1.00 59.19 173 PHE A C 1
ATOM 1432 O O . PHE A 1 173 ? 41.745 70.943 -7.059 1.00 59.19 173 PHE A O 1
ATOM 1439 N N . GLU A 1 174 ? 43.456 69.940 -6.026 1.00 50.81 174 GLU A N 1
ATOM 1440 C CA . GLU A 1 174 ? 43.318 68.678 -6.751 1.00 50.81 174 GLU A CA 1
ATOM 1441 C C . GLU A 1 174 ? 42.152 67.819 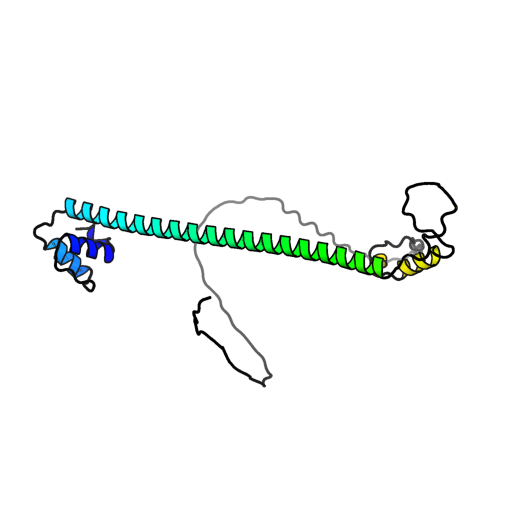-6.226 1.00 50.81 174 GLU A C 1
ATOM 1443 O O . GLU A 1 174 ? 41.899 67.693 -5.027 1.00 50.81 174 GLU A O 1
ATOM 1448 N N . ARG A 1 175 ? 41.405 67.253 -7.176 1.00 56.66 175 ARG A N 1
ATOM 1449 C CA . ARG A 1 175 ? 40.159 66.496 -7.012 1.00 56.66 175 ARG A CA 1
ATOM 1450 C C . ARG A 1 175 ? 40.388 65.214 -6.197 1.00 56.66 175 ARG A C 1
ATOM 1452 O O . ARG A 1 175 ? 41.035 64.289 -6.675 1.00 56.66 175 ARG A O 1
ATOM 1459 N N . VAL A 1 176 ? 39.802 65.125 -5.000 1.00 63.06 176 VAL A N 1
ATOM 1460 C CA . VAL A 1 176 ? 39.845 63.908 -4.168 1.00 63.06 176 VAL A CA 1
ATOM 1461 C C . VAL A 1 176 ? 38.929 62.839 -4.766 1.00 63.06 176 VAL A C 1
ATOM 1463 O O . VAL A 1 176 ? 37.707 62.990 -4.765 1.00 63.06 176 VAL A O 1
ATOM 1466 N N . VAL A 1 177 ? 39.515 61.746 -5.254 1.00 62.31 177 VAL A N 1
ATOM 1467 C CA . VAL A 1 177 ? 38.784 60.533 -5.643 1.00 62.31 177 VAL A CA 1
ATOM 1468 C C . VAL A 1 177 ? 38.535 59.713 -4.377 1.00 62.31 177 VAL A C 1
ATOM 1470 O O . VAL A 1 177 ? 39.476 59.368 -3.668 1.00 62.31 177 VAL A O 1
ATOM 1473 N N . LYS A 1 178 ? 37.268 59.440 -4.052 1.00 64.25 178 LYS A N 1
ATOM 1474 C CA . LYS A 1 178 ? 36.897 58.581 -2.918 1.00 64.25 178 LYS A CA 1
ATOM 1475 C C . LYS A 1 178 ? 36.444 57.222 -3.444 1.00 64.25 178 LYS A C 1
ATOM 1477 O O . LYS A 1 178 ? 35.396 57.145 -4.075 1.00 64.25 178 LYS A O 1
ATOM 1482 N N . GLU A 1 179 ? 37.199 56.169 -3.141 1.00 61.69 179 GLU A N 1
ATOM 1483 C CA . GLU A 1 179 ? 36.794 54.774 -3.353 1.00 61.69 179 GLU A CA 1
ATOM 1484 C C . GLU A 1 179 ? 36.371 54.153 -2.016 1.00 61.69 179 GLU A C 1
ATOM 1486 O O . GLU A 1 179 ? 37.105 54.188 -1.028 1.00 61.69 179 GLU A O 1
ATOM 1491 N N . SER A 1 180 ? 35.156 53.611 -1.952 1.00 63.19 180 SER A N 1
ATOM 1492 C CA . SER A 1 180 ? 34.633 52.947 -0.755 1.00 63.19 180 SER A CA 1
ATOM 1493 C C . SER A 1 180 ? 34.899 51.442 -0.816 1.00 63.19 180 SER A C 1
ATOM 1495 O O . SER A 1 180 ? 34.296 50.746 -1.633 1.00 63.19 180 SER A O 1
ATOM 1497 N N . HIS A 1 181 ? 35.752 50.926 0.071 1.00 58.66 181 HIS A N 1
ATOM 1498 C CA . HIS A 1 181 ? 36.000 49.488 0.224 1.00 58.66 181 HIS A CA 1
ATOM 1499 C C . HIS A 1 181 ? 35.127 48.941 1.361 1.00 58.66 181 HIS A C 1
ATOM 1501 O O . HIS A 1 181 ? 35.312 49.323 2.515 1.00 58.66 181 HIS A O 1
ATOM 1507 N N . ASN A 1 182 ? 34.175 48.054 1.061 1.00 52.00 182 ASN A N 1
ATOM 1508 C CA . ASN A 1 182 ? 33.290 47.458 2.068 1.00 52.00 182 ASN A CA 1
ATOM 1509 C C . ASN A 1 182 ? 33.761 46.036 2.419 1.00 52.00 182 ASN A C 1
ATOM 1511 O O . ASN A 1 182 ? 33.567 45.107 1.639 1.00 52.00 182 ASN A O 1
ATOM 1515 N N . VAL A 1 183 ? 34.371 45.858 3.596 1.00 49.31 183 VAL A N 1
ATOM 1516 C CA . VAL A 1 183 ? 34.671 44.539 4.183 1.00 49.31 183 VAL A CA 1
ATOM 1517 C C . VAL A 1 183 ? 34.238 44.557 5.650 1.00 49.31 183 VAL A C 1
ATOM 1519 O O . VAL A 1 183 ? 34.973 45.022 6.518 1.00 49.31 183 VAL A O 1
ATOM 1522 N N . PHE A 1 184 ? 33.032 44.068 5.944 1.00 38.38 184 PHE A N 1
ATOM 1523 C CA . PHE A 1 184 ? 32.543 43.929 7.320 1.00 38.38 184 PHE A CA 1
ATOM 1524 C C . PHE A 1 184 ? 32.972 42.561 7.887 1.00 38.38 184 PHE A C 1
ATOM 1526 O O . PHE A 1 184 ? 32.438 41.523 7.499 1.00 38.38 184 PHE A O 1
ATOM 1533 N N . ARG A 1 185 ? 33.959 42.552 8.797 1.00 38.84 185 ARG A N 1
ATOM 1534 C CA . ARG A 1 185 ? 34.325 41.405 9.654 1.00 38.84 185 ARG A CA 1
ATOM 1535 C C . ARG A 1 185 ? 33.520 41.479 10.957 1.00 38.84 185 ARG A C 1
ATOM 1537 O O . ARG A 1 185 ? 33.665 42.457 11.681 1.00 38.84 185 ARG A O 1
ATOM 1544 N N . PHE A 1 186 ? 32.771 40.434 11.311 1.00 34.97 186 PHE A N 1
ATOM 1545 C CA . PHE A 1 186 ? 32.278 40.242 12.683 1.00 34.97 186 PHE A CA 1
ATOM 1546 C C . PHE A 1 186 ? 33.228 39.312 13.454 1.00 34.97 186 PHE A C 1
ATOM 1548 O O . PHE A 1 186 ? 33.480 38.186 13.030 1.00 34.97 186 PHE A O 1
ATOM 1555 N N . GLY A 1 187 ? 33.774 39.804 14.569 1.00 31.47 187 GLY A N 1
ATOM 1556 C CA . GLY A 1 187 ? 34.449 39.011 15.605 1.00 31.47 187 GLY A CA 1
ATOM 1557 C C . GLY A 1 187 ? 33.535 38.817 16.829 1.00 31.47 187 GLY A C 1
ATOM 1558 O O . GLY A 1 187 ? 32.560 39.559 16.960 1.00 31.47 187 GLY A O 1
ATOM 1559 N N . PRO A 1 188 ? 33.804 37.833 17.710 1.00 48.00 188 PRO A N 1
ATOM 1560 C CA . PRO A 1 188 ? 32.826 37.353 18.682 1.00 48.00 188 PRO A CA 1
ATOM 1561 C C . PRO A 1 188 ? 32.968 38.030 20.054 1.00 48.00 188 PRO A C 1
ATOM 1563 O O . PRO A 1 188 ? 34.078 38.241 20.541 1.00 48.00 188 PRO A O 1
ATOM 1566 N N . SER A 1 189 ? 31.848 38.275 20.734 1.00 34.81 189 SER A N 1
ATOM 1567 C CA . SER A 1 189 ? 31.820 38.472 22.185 1.00 34.81 189 SER A CA 1
ATOM 1568 C C . SER A 1 189 ? 30.570 37.832 22.791 1.00 34.81 189 SER A C 1
ATOM 1570 O O . SER A 1 189 ? 29.433 38.173 22.475 1.00 34.81 189 SER A O 1
ATOM 1572 N N . ASN A 1 190 ? 30.817 36.856 23.663 1.00 32.06 190 ASN A N 1
ATOM 1573 C CA . ASN A 1 190 ? 29.843 36.280 24.577 1.00 32.06 190 ASN A CA 1
ATOM 1574 C C . ASN A 1 190 ? 29.491 37.310 25.658 1.00 32.06 190 ASN A C 1
ATOM 1576 O O . ASN A 1 190 ? 30.403 37.842 26.287 1.00 32.06 190 ASN A O 1
ATOM 1580 N N . PHE A 1 191 ? 28.204 37.505 25.946 1.00 32.22 191 PHE A N 1
ATOM 1581 C CA . PHE A 1 191 ? 27.736 37.867 27.284 1.00 32.22 191 PHE A CA 1
ATOM 1582 C C . PHE A 1 191 ? 26.404 37.176 27.580 1.00 32.22 191 PHE A C 1
ATOM 1584 O O . PHE A 1 191 ? 25.576 36.928 26.709 1.00 32.22 191 PHE A O 1
ATOM 1591 N N . THR A 1 192 ? 26.294 36.781 28.836 1.00 32.34 192 THR A N 1
ATOM 1592 C CA . THR A 1 192 ? 25.473 35.714 29.394 1.00 32.34 192 THR A CA 1
ATOM 1593 C C . THR A 1 192 ? 24.135 36.184 29.968 1.00 32.34 192 THR A C 1
ATOM 1595 O O . THR A 1 192 ? 24.060 37.263 30.545 1.00 32.34 192 THR A O 1
ATOM 1598 N N . ALA A 1 193 ? 23.199 35.229 29.992 1.00 32.22 193 ALA A N 1
ATOM 1599 C CA . ALA A 1 193 ? 22.236 34.925 31.059 1.00 32.22 193 ALA A CA 1
ATOM 1600 C C . ALA A 1 193 ? 20.828 35.569 31.074 1.00 32.22 193 ALA A C 1
ATOM 1602 O O . ALA A 1 193 ? 20.653 36.780 31.142 1.00 32.22 193 ALA A O 1
ATOM 1603 N N . ASN A 1 194 ? 19.873 34.637 31.226 1.00 30.75 194 ASN A N 1
ATOM 1604 C CA . ASN A 1 194 ? 18.536 34.694 31.837 1.00 30.75 194 ASN A CA 1
ATOM 1605 C C . ASN A 1 194 ? 17.300 34.888 30.925 1.00 30.75 194 ASN A C 1
ATOM 1607 O O . ASN A 1 194 ? 17.078 35.919 30.307 1.00 30.75 194 ASN A O 1
ATOM 1611 N N . SER A 1 195 ? 16.487 33.823 30.904 1.00 30.50 195 SER A N 1
ATOM 1612 C CA . SER A 1 195 ? 15.133 33.631 30.334 1.00 30.50 195 SER A CA 1
ATOM 1613 C C . SER A 1 195 ? 14.047 33.953 31.402 1.00 30.50 195 SER A C 1
ATOM 1615 O O . SER A 1 195 ? 14.463 34.190 32.539 1.00 30.50 195 SER A O 1
ATOM 1617 N N . PRO A 1 196 ? 12.702 33.828 31.198 1.00 41.78 196 PRO A N 1
ATOM 1618 C CA . PRO A 1 196 ? 11.872 33.532 30.007 1.00 41.78 196 PRO A CA 1
ATOM 1619 C C . PRO A 1 196 ? 10.587 34.449 29.951 1.00 41.78 196 PRO A C 1
ATOM 1621 O O . PRO A 1 196 ? 10.704 35.628 30.266 1.00 41.78 196 PRO A O 1
ATOM 1624 N N . PRO A 1 197 ? 9.368 34.002 29.553 1.00 45.62 197 PRO A N 1
ATOM 1625 C CA . PRO A 1 197 ? 8.819 34.115 28.199 1.00 45.62 197 PRO A CA 1
ATOM 1626 C C . PRO A 1 197 ? 7.507 34.936 28.102 1.00 45.62 197 PRO A C 1
ATOM 1628 O O . PRO A 1 197 ? 6.785 35.122 29.077 1.00 45.62 197 PRO A O 1
ATOM 1631 N N . GLY A 1 198 ? 7.125 35.292 26.871 1.00 29.22 198 GLY A N 1
ATOM 1632 C CA . GLY A 1 198 ? 5.727 35.545 26.501 1.00 29.22 198 GLY A CA 1
ATOM 1633 C C . GLY A 1 198 ? 5.341 37.008 26.295 1.00 29.22 198 GLY A C 1
ATOM 1634 O O . GLY A 1 198 ? 5.103 37.733 27.252 1.00 29.22 198 GLY A O 1
ATOM 1635 N N . GLN A 1 199 ? 5.167 37.392 25.028 1.00 35.38 199 GLN A N 1
ATOM 1636 C CA . GLN A 1 199 ? 4.094 38.287 24.580 1.00 35.38 199 GLN A CA 1
ATOM 1637 C C . GLN A 1 199 ? 3.975 38.207 23.050 1.00 35.38 199 GLN A C 1
ATOM 1639 O O . GLN A 1 199 ? 4.764 38.777 22.306 1.00 35.38 199 GLN A O 1
ATOM 1644 N N . ASN A 1 200 ? 2.976 37.449 22.595 1.00 35.91 200 ASN A N 1
ATOM 1645 C CA . ASN A 1 200 ? 2.363 37.611 21.280 1.00 35.91 200 ASN A CA 1
ATOM 1646 C C . ASN A 1 200 ? 1.292 38.696 21.410 1.00 35.91 200 ASN A C 1
ATOM 1648 O O . ASN A 1 200 ? 0.391 38.499 22.212 1.00 35.91 200 ASN A O 1
ATOM 1652 N N . PHE A 1 201 ? 1.361 39.765 20.616 1.00 31.09 201 PHE A N 1
ATOM 1653 C CA . PHE A 1 201 ? 0.223 40.550 20.099 1.00 31.09 201 PHE A CA 1
ATOM 1654 C C . PHE A 1 201 ? 0.767 41.385 18.923 1.00 31.09 201 PHE A C 1
ATOM 1656 O O . PHE A 1 201 ? 1.708 42.151 19.091 1.00 31.09 201 PHE A O 1
ATOM 1663 N N . MET A 1 202 ? 0.443 40.989 17.686 1.00 31.39 202 MET A N 1
ATOM 1664 C CA . MET A 1 202 ? -0.522 41.642 16.777 1.00 31.39 202 MET A CA 1
ATOM 1665 C C . MET A 1 202 ? -0.303 43.141 16.539 1.00 31.39 202 MET A C 1
ATOM 1667 O O . MET A 1 202 ? -0.383 43.913 17.481 1.00 31.39 202 MET A O 1
ATOM 1671 N N . PHE A 1 203 ? -0.219 43.532 15.263 1.00 27.27 203 PHE A N 1
ATOM 1672 C CA . PHE A 1 203 ? -1.005 44.621 14.648 1.00 27.27 203 PHE A CA 1
ATOM 1673 C C . PHE A 1 203 ? -0.854 44.482 13.114 1.00 27.27 203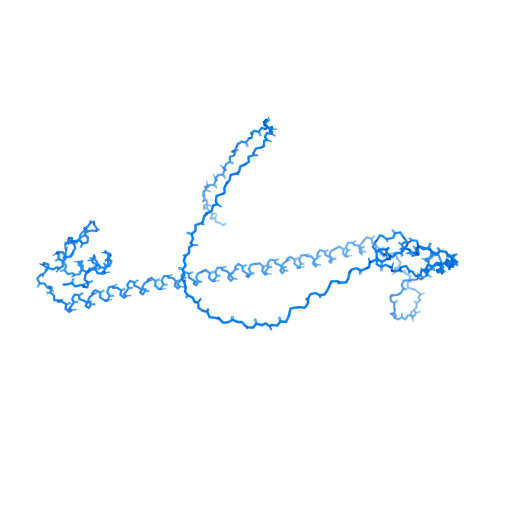 PHE A C 1
ATOM 1675 O O . PHE A 1 203 ? 0.261 44.498 12.606 1.00 27.27 203 PHE A O 1
ATOM 1682 N N . ASN A 1 204 ? -1.875 43.982 12.405 1.00 28.80 204 ASN A N 1
ATOM 1683 C CA . ASN A 1 204 ? -2.935 44.730 11.699 1.00 28.80 204 ASN A CA 1
ATOM 1684 C C . ASN A 1 204 ? -2.378 45.738 10.671 1.00 28.80 204 ASN A C 1
ATOM 1686 O O . ASN A 1 204 ? -1.693 46.676 11.054 1.00 28.80 204 ASN A O 1
ATOM 1690 N N . SER A 1 205 ? -2.499 45.494 9.361 1.00 30.72 205 SER A N 1
ATOM 1691 C CA . SER A 1 205 ? -3.703 45.608 8.502 1.00 30.72 205 SER A CA 1
ATOM 1692 C C . SER A 1 205 ? -4.004 47.043 8.052 1.00 30.72 205 SER A C 1
ATOM 1694 O O . SER A 1 205 ? -4.011 47.949 8.877 1.00 30.72 205 SER A O 1
ATOM 1696 N N . ALA A 1 206 ? -4.402 47.139 6.773 1.00 32.28 206 ALA A N 1
ATOM 1697 C CA . ALA A 1 206 ? -5.239 48.152 6.103 1.00 32.28 206 ALA A CA 1
ATOM 1698 C C . ALA A 1 206 ? -4.517 49.125 5.133 1.00 32.28 206 ALA A C 1
ATOM 1700 O O . ALA A 1 206 ? -3.661 49.888 5.558 1.00 32.28 206 ALA A O 1
ATOM 1701 N N . THR A 1 207 ? -4.681 48.954 3.804 1.00 32.12 207 THR A N 1
ATOM 1702 C CA . THR A 1 207 ? -5.655 49.610 2.861 1.00 32.12 207 THR A CA 1
ATOM 1703 C C . THR A 1 207 ? -5.084 50.962 2.356 1.00 32.12 207 THR A C 1
ATOM 1705 O O . THR A 1 207 ? -4.507 51.688 3.147 1.00 32.12 207 THR A O 1
ATOM 1708 N N . GLN A 1 208 ? -5.114 51.374 1.074 1.00 34.94 208 GLN A N 1
ATOM 1709 C CA . GLN A 1 208 ? -6.312 51.614 0.255 1.00 34.94 208 GLN A CA 1
ATOM 1710 C C . GLN A 1 208 ? -5.988 52.088 -1.201 1.00 34.94 208 GLN A C 1
ATOM 1712 O O . GLN A 1 208 ? -5.100 52.909 -1.394 1.00 34.94 208 GLN A O 1
ATOM 1717 N N . GLU A 1 209 ? -6.747 51.538 -2.171 1.00 31.14 209 GLU A N 1
ATOM 1718 C CA . GLU A 1 209 ? -7.392 52.086 -3.406 1.00 31.14 209 GLU A CA 1
ATOM 1719 C C . GLU A 1 209 ? -6.667 52.940 -4.487 1.00 31.14 209 GLU A C 1
ATOM 1721 O O . GLU A 1 209 ? -6.115 53.997 -4.202 1.00 31.14 209 GLU A O 1
ATOM 1726 N N . ASN A 1 210 ? -6.876 52.616 -5.786 1.00 32.31 210 ASN A N 1
ATOM 1727 C CA . ASN A 1 210 ? -8.011 53.136 -6.596 1.00 32.31 210 ASN A CA 1
ATOM 1728 C C . ASN A 1 210 ? -8.035 52.695 -8.091 1.00 32.31 210 ASN A C 1
ATOM 1730 O O . ASN A 1 210 ? -7.027 52.799 -8.778 1.00 32.31 210 ASN A O 1
ATOM 1734 N N . SER A 1 211 ? -9.245 52.298 -8.551 1.00 33.41 211 SER A N 1
ATOM 1735 C CA . SER A 1 211 ? -9.951 52.529 -9.854 1.00 33.41 211 SER A CA 1
ATOM 1736 C C . SER A 1 211 ? -9.240 52.302 -11.211 1.00 33.41 211 SER A C 1
ATOM 1738 O O . SER A 1 211 ? -8.098 52.690 -11.372 1.00 33.41 211 SER A O 1
ATOM 1740 N N . ALA A 1 212 ? -9.845 51.863 -12.323 1.00 29.33 212 ALA A N 1
ATOM 1741 C CA . ALA A 1 212 ? -11.192 51.440 -12.725 1.00 29.33 212 ALA A CA 1
ATOM 1742 C C . ALA A 1 212 ? -11.090 50.860 -14.162 1.00 29.33 212 ALA A C 1
ATOM 1744 O O . ALA A 1 212 ? -10.235 51.297 -14.930 1.00 29.33 212 ALA A O 1
ATOM 1745 N N . GLY A 1 213 ? -11.982 49.937 -14.549 1.00 29.20 213 GLY A N 1
ATOM 1746 C CA . GLY A 1 213 ? -12.176 49.542 -15.954 1.00 29.20 213 GLY A CA 1
ATOM 1747 C C . GLY A 1 213 ? -12.657 48.099 -16.164 1.00 29.20 213 GLY A C 1
ATOM 1748 O O . GLY A 1 213 ? -11.854 47.181 -16.265 1.00 29.20 213 GLY A O 1
ATOM 1749 N N . THR A 1 214 ? -13.969 47.909 -16.277 1.00 30.95 214 THR A N 1
ATOM 1750 C CA . THR A 1 214 ? -14.645 46.767 -16.939 1.00 30.95 214 THR A CA 1
ATOM 1751 C C . THR A 1 214 ? -15.413 47.329 -18.165 1.00 30.95 214 THR A C 1
ATOM 1753 O O . THR A 1 214 ? -15.431 48.559 -18.282 1.00 30.95 214 THR A O 1
ATOM 1756 N N . PRO A 1 215 ? -16.098 46.566 -19.062 1.00 45.34 215 PRO A N 1
ATOM 1757 C CA . PRO A 1 215 ? -16.338 45.108 -19.135 1.00 45.34 215 PRO A CA 1
ATOM 1758 C C . PRO A 1 215 ? -16.282 44.479 -20.567 1.00 45.34 215 PRO A C 1
ATOM 1760 O O . PRO A 1 215 ? -16.206 45.170 -21.577 1.00 45.34 215 PRO A O 1
ATOM 1763 N N . GLY A 1 216 ? -16.477 43.153 -20.645 1.00 27.14 216 GLY A N 1
ATOM 1764 C CA . GLY A 1 216 ? -17.055 42.446 -21.809 1.00 27.14 216 GLY A CA 1
ATOM 1765 C C . GLY A 1 216 ? -16.053 41.554 -22.559 1.00 27.14 216 GLY A C 1
ATOM 1766 O O . GLY A 1 216 ? -15.029 42.039 -23.001 1.00 27.14 216 GLY A O 1
ATOM 1767 N N . GLN A 1 217 ? -16.251 40.252 -22.765 1.00 32.59 217 GLN A N 1
ATOM 1768 C CA . GLN A 1 217 ? -17.481 39.469 -22.837 1.00 32.59 217 GLN A CA 1
ATOM 1769 C C . GLN A 1 217 ? -17.277 38.059 -22.262 1.00 32.59 217 GLN A C 1
ATOM 1771 O O . GLN A 1 217 ? -16.223 37.442 -22.388 1.00 32.59 217 GLN A O 1
ATOM 1776 N N . SER A 1 218 ? -18.348 37.572 -21.647 1.00 31.98 218 SER A N 1
ATOM 1777 C CA . SER A 1 218 ? -18.629 36.184 -21.309 1.00 31.98 218 SER A CA 1
ATOM 1778 C C . SER A 1 218 ? -18.648 35.284 -22.544 1.00 31.98 218 SER A C 1
ATOM 1780 O O . SER A 1 218 ? -19.288 35.655 -23.522 1.00 31.98 218 SER A O 1
ATOM 1782 N N . LEU A 1 219 ? -18.139 34.058 -22.430 1.00 32.47 219 LEU A N 1
ATOM 1783 C CA . LEU A 1 219 ? -18.913 32.873 -22.804 1.00 32.47 219 LEU A CA 1
ATOM 1784 C C . LEU A 1 219 ? -18.544 31.715 -21.870 1.00 32.47 219 LEU A C 1
ATOM 1786 O O . LEU A 1 219 ? -17.393 31.319 -21.716 1.00 32.47 219 LEU A O 1
ATOM 1790 N N . SER A 1 220 ? -19.580 31.264 -21.188 1.00 30.88 220 SER A N 1
ATOM 1791 C CA . SER A 1 220 ? -19.675 30.167 -20.242 1.00 30.88 220 SER A CA 1
ATOM 1792 C C . SER A 1 220 ? -19.934 28.839 -20.948 1.00 30.88 220 SER A C 1
ATOM 1794 O O . SER A 1 220 ? -20.713 28.836 -21.897 1.00 30.88 220 SER A O 1
ATOM 1796 N N . LEU A 1 221 ? -19.460 27.750 -20.322 1.00 32.56 221 LEU A N 1
ATOM 1797 C CA . LEU A 1 221 ? -19.973 26.369 -20.413 1.00 32.56 221 LEU A CA 1
ATOM 1798 C C . LEU A 1 221 ? -19.752 25.714 -21.800 1.00 32.56 221 LEU A C 1
ATOM 1800 O O . LEU A 1 221 ? -19.858 26.347 -22.833 1.00 32.56 221 LEU A O 1
ATOM 1804 N N . VAL A 1 222 ? -19.400 24.439 -21.923 1.00 32.78 222 VAL A N 1
ATOM 1805 C CA . VAL A 1 222 ? -20.106 23.292 -21.362 1.00 32.78 222 VAL A CA 1
ATOM 1806 C C . VAL A 1 222 ? -19.129 22.126 -21.201 1.00 32.78 222 VAL A C 1
ATOM 1808 O O . VAL A 1 222 ? -18.306 21.824 -22.059 1.00 32.78 222 VAL A O 1
ATOM 1811 N N . PHE A 1 223 ? -19.269 21.501 -20.044 1.00 32.47 223 PHE A N 1
ATOM 1812 C CA . PHE A 1 223 ? -18.759 20.207 -19.635 1.00 32.47 223 PHE A CA 1
ATOM 1813 C C . PHE A 1 223 ? -19.504 19.130 -20.437 1.00 32.47 223 PHE A C 1
ATOM 1815 O O . PHE A 1 223 ? -20.711 18.989 -20.253 1.00 32.47 223 PHE A O 1
ATOM 1822 N N . GLU A 1 224 ? -18.832 18.390 -21.321 1.00 33.50 224 GLU A N 1
ATOM 1823 C CA . GLU A 1 224 ? -19.448 17.234 -21.983 1.00 33.50 224 GLU A CA 1
ATOM 1824 C C . GLU A 1 224 ? -18.837 15.941 -21.449 1.00 33.50 224 GLU A C 1
ATOM 1826 O O . GLU A 1 224 ? -17.702 15.556 -21.723 1.00 33.50 224 GLU A O 1
ATOM 1831 N N . GLN A 1 225 ? -19.636 15.324 -20.590 1.00 39.12 225 GLN A N 1
ATOM 1832 C CA . GLN A 1 225 ? -19.498 13.994 -20.044 1.00 39.12 225 GLN A CA 1
ATOM 1833 C C . GLN A 1 225 ? -20.225 13.059 -21.017 1.00 39.12 225 GLN A C 1
ATOM 1835 O O . GLN A 1 225 ? -21.434 13.194 -21.192 1.00 39.12 225 GLN A O 1
ATOM 1840 N N . GLN A 1 226 ? -19.525 12.112 -21.641 1.00 33.97 226 GLN A N 1
ATOM 1841 C CA . GLN A 1 226 ? -20.169 11.028 -22.386 1.00 33.97 226 GLN A CA 1
ATOM 1842 C C . GLN A 1 226 ? -19.610 9.676 -21.950 1.00 33.97 226 GLN A C 1
ATOM 1844 O O . GLN A 1 226 ? -18.553 9.219 -22.372 1.00 33.97 226 GLN A O 1
ATOM 1849 N N . TYR A 1 227 ? -20.378 9.060 -21.055 1.00 34.22 227 TYR A N 1
ATOM 1850 C CA . TYR A 1 227 ? -20.545 7.618 -20.944 1.00 34.22 227 TYR A CA 1
ATOM 1851 C C . TYR A 1 227 ? -21.476 7.148 -22.072 1.00 34.22 227 TYR A C 1
ATOM 1853 O O . TYR A 1 227 ? -22.493 7.803 -22.294 1.00 34.22 227 TYR A O 1
ATOM 1861 N N . LEU A 1 228 ? -21.196 5.995 -22.692 1.00 42.91 228 LEU A N 1
ATOM 1862 C CA . LEU A 1 228 ? -22.134 4.864 -22.863 1.00 42.91 228 LEU A CA 1
ATOM 1863 C C . LEU A 1 228 ? -21.441 3.660 -23.570 1.00 42.91 228 LEU A C 1
ATOM 1865 O O . LEU A 1 228 ? -20.390 3.846 -24.180 1.00 42.91 228 LEU A O 1
ATOM 1869 N N . PRO A 1 229 ? -21.976 2.425 -23.429 1.00 46.81 229 PRO A N 1
ATOM 1870 C CA . PRO A 1 229 ? -21.201 1.181 -23.387 1.00 46.81 229 PRO A CA 1
ATOM 1871 C C . PRO A 1 229 ? -21.427 0.211 -24.569 1.00 46.81 229 PRO A C 1
ATOM 1873 O O . PRO A 1 229 ? -22.319 0.397 -25.386 1.00 46.81 229 PRO A O 1
ATOM 1876 N N . ALA A 1 230 ? -20.618 -0.859 -24.543 1.00 41.25 230 ALA A N 1
ATOM 1877 C CA . ALA A 1 230 ? -20.851 -2.254 -24.954 1.00 41.25 230 ALA A CA 1
ATOM 1878 C C . ALA A 1 230 ? -21.619 -2.572 -26.256 1.00 41.25 230 ALA A C 1
ATOM 1880 O O . ALA A 1 230 ? -22.826 -2.368 -26.358 1.00 41.25 230 ALA A O 1
ATOM 1881 N N . ALA A 1 231 ? -20.943 -3.293 -27.157 1.00 35.81 231 ALA A N 1
ATOM 1882 C CA . ALA A 1 231 ? -21.579 -4.278 -28.028 1.00 35.81 231 ALA A CA 1
ATOM 1883 C C . ALA A 1 231 ? -20.637 -5.472 -28.257 1.00 35.81 231 ALA A C 1
ATOM 1885 O O . ALA A 1 231 ? -19.500 -5.320 -28.702 1.00 35.81 231 ALA A O 1
ATOM 1886 N N . GLU A 1 232 ? -21.145 -6.647 -27.901 1.00 41.50 232 GLU A N 1
ATOM 1887 C CA . GLU A 1 232 ? -20.664 -7.978 -28.258 1.00 41.50 232 GLU A CA 1
ATOM 1888 C C . GLU A 1 232 ? -20.729 -8.205 -29.780 1.00 41.50 232 GLU A C 1
ATOM 1890 O O . GLU A 1 232 ? -21.493 -7.526 -30.468 1.00 41.50 232 GLU A O 1
ATOM 1895 N N . ASN A 1 233 ? -19.943 -9.174 -30.273 1.00 43.09 233 ASN A N 1
ATOM 1896 C CA . ASN A 1 233 ? -20.246 -10.188 -31.309 1.00 43.09 233 ASN A CA 1
ATOM 1897 C C . ASN A 1 233 ? -18.914 -10.638 -31.947 1.00 43.09 233 ASN A C 1
ATOM 1899 O O . ASN A 1 233 ? -18.207 -9.833 -32.538 1.00 43.09 233 ASN A O 1
ATOM 1903 N N . HIS A 1 234 ? -18.407 -11.828 -31.615 1.00 38.66 234 HIS A N 1
ATOM 1904 C CA . HIS A 1 234 ? -18.612 -13.095 -32.337 1.00 38.66 234 HIS A CA 1
ATOM 1905 C C . HIS A 1 234 ? -18.095 -13.103 -33.793 1.00 38.66 234 HIS A C 1
ATOM 1907 O O . HIS A 1 234 ? -18.581 -12.327 -34.613 1.00 38.66 234 HIS A O 1
ATOM 1913 N N . TRP A 1 235 ? -17.239 -14.109 -34.057 1.00 39.81 235 TRP A N 1
ATOM 1914 C CA . TRP A 1 235 ? -16.608 -14.591 -35.306 1.00 39.81 235 TRP A CA 1
ATOM 1915 C C . TRP A 1 235 ? -15.159 -14.164 -35.552 1.00 39.81 235 TRP A C 1
ATOM 1917 O O . TRP A 1 235 ? -14.908 -12.994 -35.905 1.00 39.81 235 TRP A O 1
#

Organism: NCBI:txid280406

Sequence (235 aa):
MAFLGRSKKVDLQCLAEELVETVTKDMKVVDLKKKILGSTEYEEEFVKELLEIIVNEREEEIKRQNELESKRQENEFELEKKRQENEFELEKKRQENEFVLEKLRIEASFPTPLLLLLSTPPYLPFDQHHVYTYGMRKFISDYVKNCDECSRYKAGNQNPSGLHQTPVCCQSFERVVKESHNVFRFGPSNFTANSPPGQNFMFNSATQENSAGTPGQSLSLVFEQQYLPAAENHW

Secondary structure (DSSP, 8-state):
--STTTS-HHHHHHHHHHH-S---TT--HHHHHHHHHT-TT--HHHHHHHHHHHHHHHHHHHHHHHHHHHHHHHHHHHHHHHHHHHHHHHHHHHHHHHHHHHHHHHHHHS-----------------------TTHHHHHHHHHHH-HHHHHHS---SPPPPPP-------S------------PPPP-----------------------------------------------

pLDDT: mean 70.03, std 23.94, range [27.14, 98.25]

Radius of gyration: 44.85 Å; chains: 1; bounding box: 81×89×102 Å